Protein AF-0000000078375944 (afdb_homodimer)

Foldseek 3Di:
DVVVVVVLVVQCPDAQWDKKFKDFLQLHTPDMPDDPVVSSVCSNVVSVVLVVVQVVQCVVPVVDGDAKDWDDDPFWIWIWGDDDGMIMIIIGTDVD/DVVVVVVVVVQCPDAQWDKKFKAFLQLHTPDMPDDPVVSSVCSNVVSVVVVVVQVVQCVVPVVDGDAKDWDDDPFWIWIWGDDVGMIMIIIGTDVD

Sequence (192 aa):
MADVEETIKRIQAQKGVVGVVIMDSLGRAIRSTMDEEATAQHCSRLQQLCDKSVNVVRELDPGNDLTFLHLRTKKNEIMIAPDKDYLLAVVRNLSSMADVEETIKRIQAQKGVVGVVIMDSLGRAIRSTMDEEATAQHCSRLQQLCDKSVNVVRELDPGNDLTFLHLRTKKNEIMIAPDKDYLLAVVRNLSS

InterPro domains:
  IPR004942 Roadblock/LAMTOR2 domain [PF03259] (4-91)
  IPR004942 Roadblock/LAMTOR2 domain [SM00960] (4-92)
  IPR016561 Dynein light chain roadblock-type 1/2 [PIRSF009998] (1-95)

Structure (mmCIF, N/CA/C/O backbone):
data_AF-0000000078375944-model_v1
#
loop_
_entity.id
_entity.type
_entity.pdbx_description
1 polymer 'Dynein light chain roadblock'
#
loop_
_atom_site.group_PDB
_atom_site.id
_atom_site.type_symbol
_atom_site.label_atom_id
_atom_site.label_alt_id
_atom_site.label_comp_id
_atom_site.label_asym_id
_atom_site.label_entity_id
_atom_site.label_seq_id
_atom_site.pdbx_PDB_ins_code
_atom_site.Cartn_x
_atom_site.Cartn_y
_atom_site.Cartn_z
_atom_site.occupancy
_atom_site.B_iso_or_equiv
_atom_site.auth_seq_id
_atom_site.auth_comp_id
_atom_site.auth_asym_id
_atom_site.auth_atom_id
_atom_site.pdbx_PDB_model_num
ATOM 1 N N . MET A 1 1 ? -16.969 -21.406 -10.172 1 53.06 1 MET A N 1
ATOM 2 C CA . MET A 1 1 ? -15.555 -21.75 -10.266 1 53.06 1 MET A CA 1
ATOM 3 C C . MET A 1 1 ? -14.992 -21.359 -11.625 1 53.06 1 MET A C 1
ATOM 5 O O . MET A 1 1 ? -13.891 -20.812 -11.711 1 53.06 1 MET A O 1
ATOM 9 N N . ALA A 1 2 ? -15.82 -21.547 -12.781 1 60.28 2 ALA A N 1
ATOM 10 C CA . ALA A 1 2 ? -15.438 -21.266 -14.164 1 60.28 2 ALA A CA 1
ATOM 11 C C . ALA A 1 2 ? -15.164 -19.781 -14.359 1 60.28 2 ALA A C 1
ATOM 13 O O . ALA A 1 2 ? -14.18 -19.391 -14.992 1 60.28 2 ALA A O 1
ATOM 14 N N . ASP A 1 3 ? -15.852 -18.969 -13.617 1 82.56 3 ASP A N 1
ATOM 15 C CA . ASP A 1 3 ? -15.812 -17.531 -13.828 1 82.56 3 ASP A CA 1
ATOM 16 C C . ASP A 1 3 ? -14.562 -16.906 -13.195 1 82.56 3 ASP A C 1
ATOM 18 O O . ASP A 1 3 ? -13.891 -16.078 -13.82 1 82.56 3 ASP A O 1
ATOM 22 N N . VAL A 1 4 ? -14.07 -17.688 -12.18 1 82.31 4 VAL A N 1
ATOM 23 C CA . VAL A 1 4 ? -12.883 -17.172 -11.508 1 82.31 4 VAL A CA 1
ATOM 24 C C . VAL A 1 4 ? -11.641 -17.5 -12.344 1 82.31 4 VAL A C 1
ATOM 26 O O . VAL A 1 4 ? -10.75 -16.656 -12.492 1 82.31 4 VAL A O 1
ATOM 29 N N . GLU A 1 5 ? -11.688 -18.672 -12.938 1 87.56 5 GLU A N 1
ATOM 30 C CA . GLU A 1 5 ? -10.555 -19.109 -13.758 1 87.56 5 GLU A CA 1
ATOM 31 C C . GLU A 1 5 ? -10.375 -18.203 -14.969 1 87.56 5 GLU A C 1
ATOM 33 O O . GLU A 1 5 ? -9.25 -17.844 -15.32 1 87.56 5 GLU A O 1
ATOM 38 N N . GLU A 1 6 ? -11.484 -17.906 -15.539 1 90.19 6 GLU A N 1
ATOM 39 C CA . GLU A 1 6 ? -11.414 -17.031 -16.703 1 90.19 6 GLU A CA 1
ATOM 40 C C . GLU A 1 6 ? -10.883 -15.648 -16.344 1 90.19 6 GLU A C 1
ATOM 42 O O . GLU A 1 6 ? -10.102 -15.062 -17.094 1 90.19 6 GLU A O 1
ATOM 47 N N . THR A 1 7 ? -11.328 -15.203 -15.156 1 89.81 7 THR A N 1
ATOM 48 C CA . THR A 1 7 ? -10.852 -13.906 -14.68 1 89.81 7 THR A CA 1
ATOM 49 C C . THR A 1 7 ? -9.352 -13.945 -14.43 1 89.81 7 THR A C 1
ATOM 51 O O . THR A 1 7 ? -8.633 -13.016 -14.805 1 89.81 7 THR A O 1
ATOM 54 N N . ILE A 1 8 ? -8.891 -14.945 -13.891 1 92.19 8 ILE A N 1
ATOM 55 C CA . ILE A 1 8 ? -7.473 -15.086 -13.578 1 92.19 8 ILE A CA 1
ATOM 56 C C . ILE A 1 8 ? -6.66 -15.133 -14.875 1 92.19 8 ILE A C 1
ATOM 58 O O . ILE A 1 8 ? -5.602 -14.508 -14.969 1 92.19 8 ILE A O 1
ATOM 62 N N . LYS A 1 9 ? -7.238 -15.844 -15.82 1 92.25 9 LYS A N 1
ATOM 63 C CA . LYS A 1 9 ? -6.566 -15.953 -17.109 1 92.25 9 LYS A CA 1
ATOM 64 C C . LYS A 1 9 ? -6.453 -14.586 -17.781 1 92.25 9 LYS A C 1
ATOM 66 O O . LYS A 1 9 ? -5.414 -14.258 -18.359 1 92.25 9 LYS A O 1
ATOM 71 N N . ARG A 1 10 ? -7.527 -13.914 -17.625 1 94.12 10 ARG A N 1
ATOM 72 C CA . ARG A 1 10 ? -7.535 -12.57 -18.219 1 94.12 10 ARG A CA 1
ATOM 73 C C . ARG A 1 10 ? -6.496 -11.68 -17.547 1 94.12 10 ARG A C 1
ATOM 75 O O . ARG A 1 10 ? -5.777 -10.945 -18.219 1 94.12 10 ARG A O 1
ATOM 82 N N . ILE A 1 11 ? -6.41 -11.789 -16.266 1 94.19 11 ILE A N 1
ATOM 83 C CA . ILE A 1 11 ? -5.457 -10.977 -15.516 1 94.19 11 ILE A CA 1
ATOM 84 C C . ILE A 1 11 ? -4.031 -11.398 -15.859 1 94.19 11 ILE A C 1
ATOM 86 O O . ILE A 1 11 ? -3.156 -10.555 -16.047 1 94.19 11 ILE A O 1
ATOM 90 N N . GLN A 1 12 ? -3.812 -12.648 -15.93 1 93.38 12 GLN A N 1
ATOM 91 C CA . GLN A 1 12 ? -2.498 -13.211 -16.219 1 93.38 12 GLN A CA 1
ATOM 92 C C . GLN A 1 12 ? -2.018 -12.797 -17.609 1 93.38 12 GLN A C 1
ATOM 94 O O . GLN A 1 12 ? -0.812 -12.727 -17.859 1 93.38 12 GLN A O 1
ATOM 99 N N . ALA A 1 13 ? -2.998 -12.578 -18.484 1 93.75 13 ALA A N 1
ATOM 100 C CA . ALA A 1 13 ? -2.668 -12.258 -19.875 1 93.75 13 ALA A CA 1
ATOM 101 C C . ALA A 1 13 ? -2.201 -10.805 -20 1 93.75 13 ALA A C 1
ATOM 103 O O . ALA A 1 13 ? -1.62 -10.422 -21.031 1 93.75 13 ALA A O 1
ATOM 104 N N . GLN A 1 14 ? -2.439 -10.109 -18.938 1 93.75 14 GLN A N 1
ATOM 105 C CA . GLN A 1 14 ? -2.035 -8.711 -18.984 1 93.75 14 GLN A CA 1
ATOM 106 C C . GLN A 1 14 ? -0.516 -8.578 -19.016 1 93.75 14 GLN A C 1
ATOM 108 O O . GLN A 1 14 ? 0.195 -9.352 -18.375 1 93.75 14 GLN A O 1
ATOM 113 N N . LYS A 1 15 ? -0.093 -7.602 -19.719 1 92.44 15 LYS A N 1
ATOM 114 C CA . LYS A 1 15 ? 1.339 -7.355 -19.859 1 92.44 15 LYS A CA 1
ATOM 115 C C . LYS A 1 15 ? 1.994 -7.145 -18.5 1 92.44 15 LYS A C 1
ATOM 117 O O . LYS A 1 15 ? 1.489 -6.383 -17.672 1 92.44 15 LYS A O 1
ATOM 122 N N . GLY A 1 16 ? 3.057 -7.918 -18.328 1 95.19 16 GLY A N 1
ATOM 123 C CA . GLY A 1 16 ? 3.898 -7.707 -17.172 1 95.19 16 GLY A CA 1
ATOM 124 C C . GLY A 1 16 ? 3.449 -8.5 -15.953 1 95.19 16 GLY A C 1
ATOM 125 O O . GLY A 1 16 ? 4.168 -8.578 -14.953 1 95.19 16 GLY A O 1
ATOM 126 N N . VAL A 1 17 ? 2.277 -9.109 -16.078 1 96.62 17 VAL A N 1
ATOM 127 C CA . VAL A 1 17 ? 1.806 -9.891 -14.938 1 96.62 17 VAL A CA 1
ATOM 128 C C . VAL A 1 17 ? 2.613 -11.188 -14.836 1 96.62 17 VAL A C 1
ATOM 130 O O . VAL A 1 17 ? 2.674 -11.961 -15.789 1 96.62 17 VAL A O 1
ATOM 133 N N . VAL A 1 18 ? 3.145 -11.406 -13.609 1 94.88 18 VAL A N 1
ATOM 134 C CA . VAL A 1 18 ? 4 -12.578 -13.461 1 94.88 18 VAL A CA 1
ATOM 135 C C . VAL A 1 18 ? 3.357 -13.57 -12.5 1 94.88 18 VAL A C 1
ATOM 137 O O . VAL A 1 18 ? 3.791 -14.727 -12.406 1 94.88 18 VAL A O 1
ATOM 140 N N . GLY A 1 19 ? 2.316 -13.094 -11.789 1 96.5 19 GLY A N 1
ATOM 141 C CA . GLY A 1 19 ? 1.678 -14.016 -10.867 1 96.5 19 GLY A CA 1
ATOM 142 C C . GLY A 1 19 ? 0.371 -13.484 -10.305 1 96.5 19 GLY A C 1
ATOM 143 O O . GLY A 1 19 ? 0.238 -12.289 -10.047 1 96.5 19 GLY A O 1
ATOM 144 N N . VAL A 1 20 ? -0.52 -14.375 -10.141 1 97.44 20 VAL A N 1
ATOM 145 C CA . VAL A 1 20 ? -1.807 -14.117 -9.5 1 97.44 20 VAL A CA 1
ATOM 146 C C . VAL A 1 20 ? -2.045 -15.133 -8.391 1 97.44 20 VAL A C 1
ATOM 148 O O . VAL A 1 20 ? -1.869 -16.344 -8.586 1 97.44 20 VAL A O 1
ATOM 151 N N . VAL A 1 21 ? -2.424 -14.625 -7.246 1 97.19 21 VAL A N 1
ATOM 152 C CA . VAL A 1 21 ? -2.727 -15.516 -6.129 1 97.19 21 VAL A CA 1
ATOM 153 C C . VAL A 1 21 ? -4.051 -15.109 -5.484 1 97.19 21 VAL A C 1
ATOM 155 O O . VAL A 1 21 ? -4.285 -13.922 -5.238 1 97.19 21 VAL A O 1
ATOM 158 N N . ILE A 1 22 ? -4.844 -16.062 -5.301 1 96.94 22 ILE A N 1
ATOM 159 C CA . ILE A 1 22 ? -6.031 -15.914 -4.465 1 96.94 22 ILE A CA 1
ATOM 160 C C . ILE A 1 22 ? -5.852 -16.688 -3.168 1 96.94 22 ILE A C 1
ATOM 162 O O . ILE A 1 22 ? -5.562 -17.891 -3.193 1 96.94 22 ILE A O 1
ATOM 166 N N . MET A 1 23 ? -6 -16.016 -2.068 1 97.31 23 MET A N 1
ATOM 167 C CA . MET A 1 23 ? -5.777 -16.656 -0.78 1 97.31 23 MET A CA 1
ATOM 168 C C . MET A 1 23 ? -6.887 -16.312 0.205 1 97.31 23 MET A C 1
ATOM 170 O O . MET A 1 23 ? -7.594 -15.32 0.025 1 97.31 23 MET A O 1
ATOM 174 N N . ASP A 1 24 ? -7.004 -17.109 1.218 1 96.12 24 ASP A N 1
ATOM 175 C CA . ASP A 1 24 ? -8 -16.812 2.246 1 96.12 24 ASP A CA 1
ATOM 176 C C . ASP A 1 24 ? -7.422 -15.93 3.344 1 96.12 24 ASP A C 1
ATOM 178 O O . ASP A 1 24 ? -6.281 -15.477 3.244 1 96.12 24 ASP A O 1
ATOM 182 N N . SER A 1 25 ? -8.195 -15.672 4.387 1 92.38 25 SER A N 1
ATOM 183 C CA . SER A 1 25 ? -7.84 -14.727 5.434 1 92.38 25 SER A CA 1
ATOM 184 C C . SER A 1 25 ? -6.719 -15.266 6.316 1 92.38 25 SER A C 1
ATOM 186 O O . SER A 1 25 ? -6.121 -14.523 7.094 1 92.38 25 SER A O 1
ATOM 188 N N . LEU A 1 26 ? -6.398 -16.547 6.098 1 92.56 26 LEU A N 1
ATOM 189 C CA . LEU A 1 26 ? -5.332 -17.141 6.891 1 92.56 26 LEU A CA 1
ATOM 190 C C . LEU A 1 26 ? -4.035 -17.219 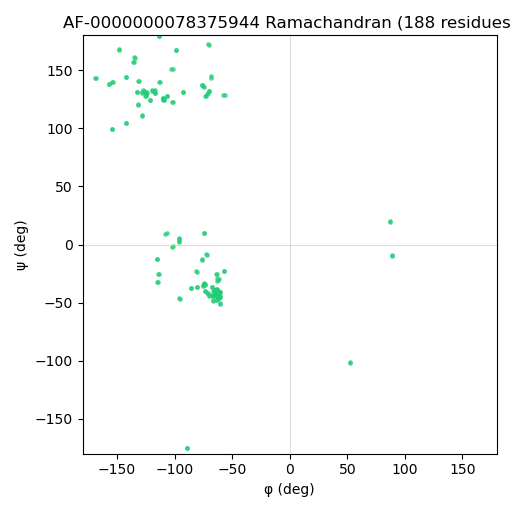6.09 1 92.56 26 LEU A C 1
ATOM 192 O O . LEU A 1 26 ? -3.012 -17.672 6.605 1 92.56 26 LEU A O 1
ATOM 196 N N . GLY A 1 27 ? -4.098 -16.797 4.883 1 94.88 27 GLY A N 1
ATOM 197 C CA . GLY A 1 27 ? -2.906 -16.828 4.047 1 94.88 27 GLY A CA 1
ATOM 198 C C . GLY A 1 27 ? -2.707 -18.141 3.328 1 94.88 27 GLY A C 1
ATOM 199 O O . GLY A 1 27 ? -1.592 -18.469 2.922 1 94.88 27 GLY A O 1
ATOM 200 N N . ARG A 1 28 ? -3.811 -18.938 3.211 1 96.81 28 ARG A N 1
ATOM 201 C CA . ARG A 1 28 ? -3.738 -20.188 2.453 1 96.81 28 ARG A CA 1
ATOM 202 C C . ARG A 1 28 ? -4.148 -19.969 1.001 1 96.81 28 ARG A C 1
ATOM 204 O O . ARG A 1 28 ? -5.219 -19.406 0.729 1 96.81 28 ARG A O 1
ATOM 211 N N . ALA A 1 29 ? -3.338 -20.469 0.157 1 97 29 ALA A N 1
ATOM 212 C CA . ALA A 1 29 ? -3.59 -20.25 -1.266 1 97 29 ALA A CA 1
ATOM 213 C C . ALA A 1 29 ? -4.793 -21.062 -1.736 1 97 29 ALA A C 1
ATOM 215 O O . ALA A 1 29 ? -4.922 -22.25 -1.407 1 97 29 ALA A O 1
ATOM 216 N N . ILE A 1 30 ? -5.633 -20.453 -2.357 1 95.62 30 ILE A N 1
ATOM 217 C CA . ILE A 1 30 ? -6.777 -21.094 -2.996 1 95.62 30 ILE A CA 1
ATOM 218 C C . ILE A 1 30 ? -6.465 -21.359 -4.465 1 95.62 30 ILE A C 1
ATOM 220 O O . ILE A 1 30 ? -6.75 -22.438 -4.98 1 95.62 30 ILE A O 1
ATOM 224 N N . ARG A 1 31 ? -5.91 -20.312 -5.094 1 94.88 31 ARG A N 1
ATOM 225 C CA . ARG A 1 31 ? -5.465 -20.375 -6.48 1 94.88 31 ARG A CA 1
ATOM 226 C C . ARG A 1 31 ? -4.18 -19.594 -6.684 1 94.88 31 ARG A C 1
ATOM 228 O O . ARG A 1 31 ? -3.992 -18.531 -6.074 1 94.88 31 ARG A O 1
ATOM 235 N N . SER A 1 32 ? -3.357 -20.141 -7.559 1 96.12 32 SER A N 1
ATOM 236 C CA . SER A 1 32 ? -2.107 -19.438 -7.844 1 96.12 32 SER A CA 1
ATOM 237 C C . SER A 1 32 ? -1.587 -19.781 -9.234 1 96.12 32 SER A C 1
ATOM 239 O O . SER A 1 32 ? -1.708 -20.922 -9.68 1 96.12 32 SER A O 1
ATOM 241 N N . THR A 1 33 ? -1.106 -18.812 -9.859 1 96.75 33 THR A N 1
ATOM 242 C CA . THR A 1 33 ? -0.456 -19.062 -11.141 1 96.75 33 THR A CA 1
ATOM 243 C C . THR A 1 33 ? 1.055 -19.188 -10.961 1 96.75 33 THR A C 1
ATOM 245 O O . THR A 1 33 ? 1.789 -19.328 -11.945 1 96.75 33 THR A O 1
ATOM 248 N N . MET A 1 34 ? 1.505 -19.125 -9.734 1 95.75 34 MET A N 1
ATOM 249 C CA . MET A 1 34 ? 2.926 -19.234 -9.414 1 95.75 34 MET A CA 1
ATOM 250 C C . MET A 1 34 ? 3.283 -20.641 -8.953 1 95.75 34 MET A C 1
ATOM 252 O O . MET A 1 34 ? 2.396 -21.453 -8.719 1 95.75 34 MET A O 1
ATOM 256 N N . ASP A 1 35 ? 4.555 -20.875 -8.898 1 96.25 35 ASP A N 1
ATOM 257 C CA . ASP A 1 35 ? 4.953 -22.172 -8.375 1 96.25 35 ASP A CA 1
ATOM 258 C C . ASP A 1 35 ? 4.703 -22.25 -6.867 1 96.25 35 ASP A C 1
ATOM 260 O O . ASP A 1 35 ? 4.371 -21.25 -6.234 1 96.25 35 ASP A O 1
ATOM 264 N N . GLU A 1 36 ? 4.879 -23.438 -6.32 1 96.06 36 GLU A N 1
ATOM 265 C CA . GLU A 1 36 ? 4.5 -23.703 -4.934 1 96.06 36 GLU A CA 1
ATOM 266 C C . GLU A 1 36 ? 5.328 -22.859 -3.965 1 96.06 36 GLU A C 1
ATOM 268 O O . GLU A 1 36 ? 4.797 -22.312 -3 1 96.06 36 GLU A O 1
ATOM 273 N N . GLU A 1 37 ? 6.605 -22.766 -4.23 1 95.44 37 GLU A N 1
ATOM 274 C CA . GLU A 1 37 ? 7.488 -22.031 -3.33 1 95.44 37 GLU A CA 1
ATOM 275 C C . GLU A 1 37 ? 7.16 -20.531 -3.324 1 95.44 37 GLU A C 1
ATOM 277 O O . GLU A 1 37 ? 7.012 -19.938 -2.26 1 95.44 37 GLU A O 1
ATOM 282 N N . ALA A 1 38 ? 7.016 -19.938 -4.469 1 95.12 38 ALA A N 1
ATOM 283 C CA . ALA A 1 38 ? 6.668 -18.516 -4.594 1 95.12 38 ALA A CA 1
ATOM 284 C C . ALA A 1 38 ? 5.289 -18.234 -4.004 1 95.12 38 ALA A C 1
ATOM 286 O O . ALA A 1 38 ? 5.09 -17.219 -3.336 1 95.12 38 ALA A O 1
ATOM 287 N N . THR A 1 39 ? 4.363 -19.156 -4.203 1 97.38 39 THR A N 1
ATOM 288 C CA . THR A 1 39 ? 3.012 -19.016 -3.674 1 97.38 39 THR A CA 1
ATOM 289 C C . THR A 1 39 ? 3.035 -18.953 -2.148 1 97.38 39 THR A C 1
ATOM 291 O O . THR A 1 39 ? 2.428 -18.062 -1.549 1 97.38 39 THR A O 1
ATOM 294 N N . ALA A 1 40 ? 3.797 -19.859 -1.565 1 96.38 40 ALA A N 1
ATOM 295 C CA . ALA A 1 40 ? 3.867 -19.922 -0.108 1 96.38 40 ALA A CA 1
ATOM 296 C C . ALA A 1 40 ? 4.5 -18.672 0.467 1 96.38 40 ALA A C 1
ATOM 298 O O . ALA A 1 40 ? 4.027 -18.125 1.469 1 96.38 40 ALA A O 1
ATOM 299 N N . GLN A 1 41 ? 5.484 -18.188 -0.189 1 94.5 41 GLN A N 1
ATOM 300 C CA . GLN A 1 41 ? 6.191 -17 0.277 1 94.5 41 GLN A CA 1
ATOM 301 C C . GLN A 1 41 ? 5.324 -15.758 0.147 1 94.5 41 GLN A C 1
ATOM 303 O O . GLN A 1 41 ? 5.234 -14.961 1.079 1 94.5 41 GLN A O 1
ATOM 308 N N . HIS A 1 42 ? 4.664 -15.648 -0.94 1 96.25 42 HIS A N 1
ATOM 309 C CA . HIS A 1 42 ? 3.844 -14.461 -1.167 1 96.25 42 HIS A CA 1
ATOM 310 C C . HIS A 1 42 ? 2.602 -14.477 -0.284 1 96.25 42 HIS A C 1
ATOM 312 O O . HIS A 1 42 ? 2.264 -13.469 0.337 1 96.25 42 HIS A O 1
ATOM 318 N N . CYS A 1 43 ? 2.008 -15.586 -0.167 1 97.38 43 CYS A N 1
ATOM 319 C CA . CYS A 1 43 ? 0.734 -15.641 0.542 1 97.38 43 CYS A CA 1
ATOM 320 C C . CYS A 1 43 ? 0.896 -15.188 1.988 1 97.38 43 CYS A C 1
ATOM 322 O O . CYS A 1 43 ? 0.151 -14.328 2.461 1 97.38 43 CYS A O 1
ATOM 324 N N . SER A 1 44 ? 1.842 -15.773 2.623 1 95.69 44 SER A N 1
ATOM 325 C CA . SER A 1 44 ? 2.027 -15.469 4.039 1 95.69 44 SER A CA 1
ATOM 326 C C . SER A 1 44 ? 2.361 -14 4.25 1 95.69 44 SER A C 1
ATOM 328 O O . SER A 1 44 ? 1.748 -13.328 5.09 1 95.69 44 SER A O 1
ATOM 330 N N . ARG A 1 45 ? 3.236 -13.5 3.473 1 96.62 45 ARG A N 1
ATOM 331 C CA . ARG A 1 45 ? 3.732 -12.141 3.66 1 96.62 45 ARG A CA 1
ATOM 332 C C . ARG A 1 45 ? 2.688 -11.117 3.236 1 96.62 45 ARG A C 1
ATOM 334 O O . ARG A 1 45 ? 2.469 -10.125 3.934 1 96.62 45 ARG A O 1
ATOM 341 N N . LEU A 1 46 ? 1.989 -11.367 2.15 1 97.69 46 LEU A N 1
ATOM 342 C CA . LEU A 1 46 ? 1.018 -10.414 1.621 1 97.69 46 LEU A CA 1
ATOM 343 C C . LEU A 1 46 ? -0.246 -10.398 2.475 1 97.69 46 LEU A C 1
ATOM 345 O O . LEU A 1 46 ? -0.881 -9.352 2.629 1 97.69 46 LEU A O 1
ATOM 349 N N . GLN A 1 47 ? -0.524 -11.57 2.98 1 97.44 47 GLN A N 1
ATOM 350 C CA . GLN A 1 47 ? -1.65 -11.625 3.906 1 97.44 47 GLN A CA 1
ATOM 351 C C . GLN A 1 47 ? -1.379 -10.797 5.156 1 97.44 47 GLN A C 1
ATOM 353 O O . GLN A 1 47 ? -2.244 -10.047 5.609 1 97.44 47 GLN A O 1
ATOM 358 N N . GLN A 1 48 ? -0.244 -10.984 5.695 1 96.75 48 GLN A N 1
ATOM 359 C CA . GLN A 1 48 ? 0.117 -10.219 6.887 1 96.75 48 GLN A CA 1
ATOM 360 C C . GLN A 1 48 ? 0.115 -8.719 6.602 1 96.75 48 GLN A C 1
ATOM 362 O O . GLN A 1 48 ? -0.362 -7.93 7.418 1 96.75 48 GLN A O 1
ATOM 367 N N . LEU A 1 49 ? 0.593 -8.352 5.496 1 97.94 49 LEU A N 1
ATOM 368 C CA . LEU A 1 49 ? 0.646 -6.945 5.121 1 97.94 49 LEU A CA 1
ATOM 369 C C . LEU A 1 49 ? -0.758 -6.375 4.953 1 97.94 49 LEU A C 1
ATOM 371 O O . LEU A 1 49 ? -1.04 -5.262 5.406 1 97.94 49 LEU A O 1
ATOM 375 N N . CYS A 1 50 ? -1.572 -7.125 4.309 1 97.88 50 CYS A N 1
ATOM 376 C CA . CYS A 1 50 ? -2.947 -6.676 4.125 1 97.88 50 CYS A CA 1
ATOM 377 C C . CYS A 1 50 ? -3.656 -6.527 5.465 1 97.88 50 CYS A C 1
ATOM 379 O O . CYS A 1 50 ? -4.379 -5.555 5.688 1 97.88 50 CYS A O 1
ATOM 381 N N . ASP A 1 51 ? -3.369 -7.496 6.312 1 96.69 51 ASP A N 1
ATOM 382 C CA . ASP A 1 51 ? -3.957 -7.441 7.648 1 96.69 51 ASP A CA 1
ATOM 383 C C . ASP A 1 51 ? -3.516 -6.18 8.391 1 96.69 51 ASP A C 1
ATOM 385 O O . ASP A 1 51 ? -4.336 -5.5 9.016 1 96.69 51 ASP A O 1
ATOM 389 N N . LYS A 1 52 ? -2.314 -5.879 8.328 1 97.5 52 LYS A N 1
ATOM 390 C CA . LYS A 1 52 ? -1.803 -4.668 8.953 1 97.5 52 LYS A CA 1
ATOM 391 C C . LYS A 1 52 ? -2.428 -3.42 8.344 1 97.5 52 LYS A C 1
ATOM 393 O O . LYS A 1 52 ? -2.771 -2.475 9.055 1 97.5 52 LYS A O 1
ATOM 398 N N . SER A 1 53 ? -2.545 -3.389 7.027 1 98.31 53 SER A N 1
ATOM 399 C CA . SER A 1 53 ? -3.135 -2.252 6.324 1 98.31 53 SER A CA 1
ATOM 400 C C . SER A 1 53 ? -4.586 -2.039 6.738 1 98.31 53 SER A C 1
ATOM 402 O O . SER A 1 53 ? -5.012 -0.905 6.965 1 98.31 53 SER A O 1
ATOM 404 N N . VAL A 1 54 ? -5.266 -3.125 6.863 1 96.5 54 VAL A N 1
ATOM 405 C CA . VAL A 1 54 ? -6.656 -3.07 7.305 1 96.5 54 VAL A CA 1
ATOM 406 C C . VAL A 1 54 ? -6.73 -2.475 8.711 1 96.5 54 VAL A C 1
ATOM 408 O O . VAL A 1 54 ? -7.547 -1.587 8.969 1 96.5 54 VAL A O 1
ATOM 411 N N . ASN A 1 55 ? -5.863 -2.934 9.57 1 97.06 55 ASN A N 1
ATOM 412 C CA . ASN A 1 55 ? -5.844 -2.447 10.945 1 97.06 55 ASN A CA 1
ATOM 413 C C . ASN A 1 55 ? -5.512 -0.959 11.008 1 97.06 55 ASN A C 1
ATOM 415 O O . ASN A 1 55 ? -6.152 -0.206 11.742 1 97.06 55 ASN A O 1
ATOM 419 N N . VAL A 1 56 ? -4.582 -0.554 10.219 1 97.56 56 VAL A N 1
ATOM 420 C CA . VAL A 1 56 ? -4.168 0.846 10.203 1 97.56 56 VAL A CA 1
ATOM 421 C C . VAL A 1 56 ? -5.332 1.723 9.742 1 97.56 56 VAL A C 1
ATOM 423 O O . VAL A 1 56 ? -5.621 2.754 10.359 1 97.56 56 VAL A O 1
ATOM 426 N N . VAL A 1 57 ? -6.051 1.324 8.742 1 97.31 57 VAL A N 1
ATOM 427 C CA . VAL A 1 57 ? -7.18 2.074 8.203 1 97.31 57 VAL A CA 1
ATOM 428 C C . VAL A 1 57 ? -8.273 2.195 9.258 1 97.31 57 VAL A C 1
ATOM 430 O O . VAL A 1 57 ? -8.844 3.273 9.453 1 97.31 57 VAL A O 1
ATOM 433 N N . ARG A 1 58 ? -8.461 1.118 9.992 1 96.75 58 ARG A N 1
ATOM 434 C CA . ARG A 1 58 ? -9.516 1.104 11.008 1 96.75 58 ARG A CA 1
ATOM 435 C C . ARG A 1 58 ? -9.125 1.946 12.211 1 96.75 58 ARG A C 1
ATOM 437 O O . ARG A 1 58 ? -9.984 2.562 12.852 1 96.75 58 ARG A O 1
ATOM 444 N N . GLU A 1 59 ? -7.852 1.913 12.484 1 96.06 59 GLU A N 1
ATOM 445 C CA . GLU A 1 59 ? -7.367 2.729 13.594 1 96.06 59 GLU A CA 1
ATOM 446 C C . GLU A 1 59 ? -7.492 4.219 13.281 1 96.06 59 GLU A C 1
ATOM 448 O O . GLU A 1 59 ? -7.801 5.02 14.164 1 96.06 59 GLU A O 1
ATOM 453 N N . LEU A 1 60 ? -7.266 4.551 12.047 1 95.62 60 LEU A N 1
ATOM 454 C CA . LEU A 1 60 ? -7.363 5.945 11.633 1 95.62 60 LEU A CA 1
ATOM 455 C C . LEU A 1 60 ? -8.82 6.371 11.516 1 95.62 60 LEU A C 1
ATOM 457 O O . LEU A 1 60 ? -9.164 7.52 11.812 1 95.62 60 LEU A O 1
ATOM 461 N N . ASP A 1 61 ? -9.656 5.426 11.07 1 96 61 ASP A N 1
ATOM 462 C CA . ASP A 1 61 ? -11.086 5.656 10.898 1 96 61 ASP A CA 1
ATOM 463 C C . ASP A 1 61 ? -11.867 4.352 11.008 1 96 61 ASP A C 1
ATOM 465 O O . ASP A 1 61 ? -11.992 3.607 10.031 1 96 61 ASP A O 1
ATOM 469 N N . PRO A 1 62 ? -12.469 4.105 12.211 1 96.12 62 PRO A N 1
ATOM 470 C CA . PRO A 1 62 ? -13.133 2.828 12.477 1 96.12 62 PRO A CA 1
ATOM 471 C C . PRO A 1 62 ? -14.242 2.514 11.469 1 96.12 62 PRO A C 1
ATOM 473 O O . PRO A 1 62 ? -14.602 1.348 11.289 1 96.12 62 PRO A O 1
ATOM 476 N N . GLY A 1 63 ? -14.797 3.484 10.805 1 96.31 63 GLY A N 1
ATOM 477 C CA . GLY A 1 63 ? -15.859 3.25 9.852 1 96.31 63 GLY A CA 1
ATOM 478 C C . GLY A 1 63 ? -15.367 3.143 8.422 1 96.31 63 GLY A C 1
ATOM 479 O O . GLY A 1 63 ? -16.156 3.199 7.477 1 96.31 63 GLY A O 1
ATOM 480 N N . ASN A 1 64 ? -14.156 3.166 8.203 1 96.56 64 ASN A N 1
ATOM 481 C CA . ASN A 1 64 ? -13.516 3.113 6.891 1 96.56 64 ASN A CA 1
ATOM 482 C C . ASN A 1 64 ? -12.977 1.72 6.59 1 96.56 64 ASN A C 1
ATOM 484 O O . ASN A 1 64 ? -12.688 0.946 7.508 1 96.56 64 ASN A O 1
ATOM 488 N N . ASP A 1 65 ? -12.891 1.289 5.324 1 96.81 65 ASP A N 1
ATOM 489 C CA . ASP A 1 65 ? -12.422 -0.035 4.918 1 96.81 65 ASP A CA 1
ATOM 490 C C . ASP A 1 65 ? -11.383 0.064 3.805 1 96.81 65 ASP A C 1
ATOM 492 O O . ASP A 1 65 ? -11.523 0.876 2.889 1 96.81 65 ASP A O 1
ATOM 496 N N . LEU A 1 66 ? -10.422 -0.766 3.934 1 97.81 66 LEU A N 1
ATOM 497 C CA . LEU A 1 66 ? -9.445 -0.882 2.855 1 97.81 66 LEU A CA 1
ATOM 498 C C . LEU A 1 66 ? -10.062 -1.546 1.63 1 97.81 66 LEU A C 1
ATOM 500 O O . LEU A 1 66 ? -10.727 -2.578 1.747 1 97.81 66 LEU A O 1
ATOM 504 N N . THR A 1 67 ? -9.867 -0.954 0.437 1 97.5 67 THR A N 1
ATOM 505 C CA . THR A 1 67 ? -10.406 -1.565 -0.774 1 97.5 67 THR A CA 1
ATOM 506 C C . THR A 1 67 ? -9.281 -2.031 -1.69 1 97.5 67 THR A C 1
ATOM 508 O O . THR A 1 67 ? -9.461 -2.949 -2.494 1 97.5 67 THR A O 1
ATOM 511 N N . PHE A 1 68 ? -8.141 -1.379 -1.544 1 98.12 68 PHE A N 1
ATOM 512 C CA . PHE A 1 68 ? -7.027 -1.695 -2.43 1 98.12 68 PHE A CA 1
ATOM 513 C C . PHE A 1 68 ? -5.699 -1.297 -1.795 1 98.12 68 PHE A C 1
ATOM 515 O O . PHE A 1 68 ? -5.609 -0.263 -1.13 1 98.12 68 PHE A O 1
ATOM 522 N N . LEU A 1 69 ? -4.707 -2.172 -1.946 1 98.62 69 LEU A N 1
ATOM 523 C CA . LEU A 1 69 ? -3.336 -1.932 -1.517 1 98.62 69 LEU A CA 1
ATOM 524 C C . LEU A 1 69 ? -2.361 -2.131 -2.672 1 98.62 69 LEU A C 1
ATOM 526 O O . LEU A 1 69 ? -2.404 -3.156 -3.357 1 98.62 69 LEU A O 1
ATOM 530 N N . HIS A 1 70 ? -1.537 -1.1 -2.865 1 98.56 70 HIS A N 1
ATOM 531 C CA . HIS A 1 70 ? -0.623 -1.144 -4 1 98.56 70 HIS A CA 1
ATOM 532 C C . HIS A 1 70 ? 0.798 -0.789 -3.578 1 98.56 70 HIS A C 1
ATOM 534 O O . HIS A 1 70 ? 1.035 0.284 -3.018 1 98.56 70 HIS A O 1
ATOM 540 N N . LEU A 1 71 ? 1.72 -1.762 -3.816 1 98.69 71 LEU A N 1
ATOM 541 C CA . LEU A 1 71 ? 3.145 -1.529 -3.602 1 98.69 71 LEU A CA 1
ATOM 542 C C . LEU A 1 71 ? 3.877 -1.391 -4.93 1 98.69 71 LEU A C 1
ATOM 544 O O . LEU A 1 71 ? 3.715 -2.223 -5.824 1 98.69 71 LEU A O 1
ATOM 548 N N . ARG A 1 72 ? 4.574 -0.372 -5.012 1 98.44 72 ARG A N 1
ATOM 549 C CA . ARG A 1 72 ? 5.52 -0.248 -6.117 1 98.44 72 ARG A CA 1
ATOM 550 C C . ARG A 1 72 ? 6.961 -0.35 -5.621 1 98.44 72 ARG A C 1
ATOM 552 O O . ARG A 1 72 ? 7.336 0.309 -4.652 1 98.44 72 ARG A O 1
ATOM 559 N N . THR A 1 73 ? 7.656 -1.243 -6.191 1 97.94 73 THR A N 1
ATOM 560 C CA . THR A 1 73 ? 9.07 -1.417 -5.887 1 97.94 73 THR A CA 1
ATOM 561 C C . THR A 1 73 ? 9.93 -1.063 -7.094 1 97.94 73 THR A C 1
ATOM 563 O O . THR A 1 73 ? 9.414 -0.697 -8.148 1 97.94 73 THR A O 1
ATOM 566 N N . LYS A 1 74 ? 11.219 -1.152 -7.004 1 96.69 74 LYS A N 1
ATOM 567 C CA . LYS A 1 74 ? 12.125 -0.885 -8.117 1 96.69 74 LYS A CA 1
ATOM 568 C C . LYS A 1 74 ? 11.906 -1.878 -9.258 1 96.69 74 LYS A C 1
ATOM 570 O O . LYS A 1 74 ? 12.094 -1.538 -10.422 1 96.69 74 LYS A O 1
ATOM 575 N N . LYS A 1 75 ? 11.406 -3.043 -8.961 1 96.94 75 LYS A N 1
ATOM 576 C CA . LYS A 1 75 ? 11.375 -4.117 -9.953 1 96.94 75 LYS A CA 1
ATOM 577 C C . LYS A 1 75 ? 9.938 -4.48 -10.32 1 96.94 75 LYS A C 1
ATOM 579 O O . LYS A 1 75 ? 9.664 -4.855 -11.461 1 96.94 75 LYS A O 1
ATOM 584 N N . ASN A 1 76 ? 9.023 -4.371 -9.391 1 97.38 76 ASN A N 1
ATOM 585 C CA . ASN A 1 76 ? 7.672 -4.867 -9.633 1 97.38 76 ASN A CA 1
ATOM 586 C C . ASN A 1 76 ? 6.629 -4.035 -8.898 1 97.38 76 ASN A C 1
ATOM 588 O O . ASN A 1 76 ? 6.977 -3.133 -8.133 1 97.38 76 ASN A O 1
ATOM 592 N N . GLU A 1 77 ? 5.438 -4.281 -9.281 1 98.06 77 GLU A N 1
ATOM 593 C CA . GLU A 1 77 ? 4.262 -3.822 -8.555 1 98.06 77 GLU A CA 1
ATOM 594 C C . GLU A 1 77 ? 3.498 -4.992 -7.941 1 98.06 77 GLU A C 1
ATOM 596 O O . GLU A 1 77 ? 3.357 -6.043 -8.57 1 98.06 77 GLU A O 1
ATOM 601 N N . ILE A 1 78 ? 3.041 -4.824 -6.801 1 98.44 78 ILE A N 1
ATOM 602 C CA . ILE A 1 78 ? 2.178 -5.797 -6.141 1 98.44 78 ILE A CA 1
ATOM 603 C C . ILE A 1 78 ? 0.843 -5.148 -5.781 1 98.44 78 ILE A C 1
ATOM 605 O O . ILE A 1 78 ? 0.809 -4.109 -5.121 1 98.44 78 ILE A O 1
ATOM 609 N N . MET A 1 79 ? -0.192 -5.727 -6.234 1 98.25 79 MET A N 1
ATOM 610 C CA . MET A 1 79 ? -1.541 -5.227 -5.977 1 98.25 79 MET A CA 1
ATOM 611 C C . MET A 1 79 ? -2.346 -6.238 -5.168 1 98.25 79 MET A C 1
ATOM 613 O O . MET A 1 79 ? -2.342 -7.43 -5.473 1 98.25 79 MET A O 1
ATOM 617 N N . ILE A 1 80 ? -2.951 -5.738 -4.121 1 98.44 80 ILE A N 1
ATOM 618 C CA . ILE A 1 80 ? -3.746 -6.609 -3.264 1 98.44 80 ILE A CA 1
ATOM 619 C C . ILE A 1 80 ? -5.148 -6.027 -3.092 1 98.44 80 ILE A C 1
ATOM 621 O O . ILE A 1 80 ? -5.301 -4.836 -2.805 1 98.44 80 ILE A O 1
ATOM 625 N N . ALA A 1 81 ? -6.109 -6.832 -3.256 1 96.94 81 ALA A N 1
ATOM 626 C CA . ALA A 1 81 ? -7.5 -6.441 -3.045 1 96.94 81 ALA A CA 1
ATOM 627 C C . ALA A 1 81 ? -8.211 -7.414 -2.107 1 96.94 81 ALA A C 1
ATOM 629 O O . ALA A 1 81 ? -8.445 -8.57 -2.467 1 96.94 81 ALA A O 1
ATOM 630 N N . PRO A 1 82 ? -8.516 -6.887 -0.916 1 95.5 82 PRO A N 1
ATOM 631 C CA . PRO A 1 82 ? -9.344 -7.727 -0.051 1 95.5 82 PRO A CA 1
ATOM 632 C C . PRO A 1 82 ? -10.805 -7.781 -0.502 1 95.5 82 PRO A C 1
ATOM 634 O O . PRO A 1 82 ? -11.344 -6.777 -0.982 1 95.5 82 PRO A O 1
ATOM 637 N N . ASP A 1 83 ? -11.328 -8.984 -0.479 1 89.12 83 ASP A N 1
ATOM 638 C CA . ASP A 1 83 ? -12.742 -9.172 -0.791 1 89.12 83 ASP A CA 1
ATOM 639 C C . ASP A 1 83 ? -13.367 -10.25 0.097 1 89.12 83 ASP A C 1
ATOM 641 O O . ASP A 1 83 ? -13.195 -11.445 -0.158 1 89.12 83 ASP A O 1
ATOM 645 N N . LYS A 1 84 ? -14.156 -9.766 1.078 1 87.94 84 LYS A N 1
ATOM 646 C CA . LYS A 1 84 ? -14.812 -10.664 2.02 1 87.94 84 LYS A CA 1
ATOM 647 C C . LYS A 1 84 ? -13.82 -11.625 2.652 1 87.94 84 LYS A C 1
ATOM 649 O O . LYS A 1 84 ? -12.945 -11.211 3.414 1 87.94 84 LYS A O 1
ATOM 654 N N . ASP A 1 85 ? -13.758 -12.82 2.207 1 90.81 85 ASP A N 1
ATOM 655 C CA . ASP A 1 85 ? -12.961 -13.836 2.896 1 90.81 85 ASP A CA 1
ATOM 656 C C . ASP A 1 85 ? -11.703 -14.18 2.104 1 90.81 85 ASP A C 1
ATOM 658 O O . ASP A 1 85 ? -11.008 -15.141 2.428 1 90.81 85 ASP A O 1
ATOM 662 N N . TYR A 1 86 ? -11.539 -13.328 1.075 1 95.31 86 TYR A N 1
ATOM 663 C CA . TYR A 1 86 ? -10.375 -13.648 0.25 1 95.31 86 TYR A CA 1
ATOM 664 C C . TYR A 1 86 ? -9.586 -12.398 -0.09 1 95.31 86 TYR A C 1
ATOM 666 O O . TYR A 1 86 ? -10.078 -11.273 0.065 1 95.31 86 TY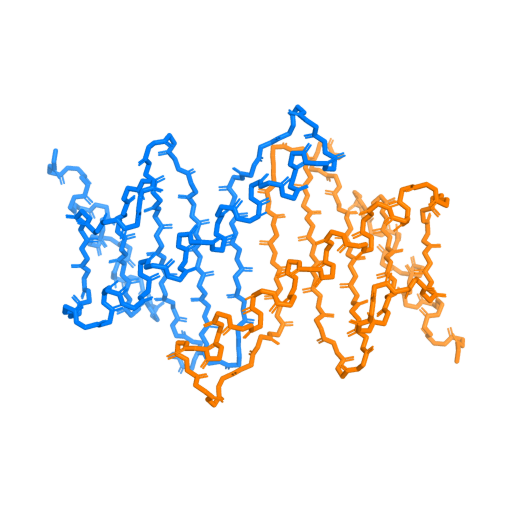R A O 1
ATOM 674 N N . LEU A 1 87 ? -8.312 -12.703 -0.398 1 97.06 87 LEU A N 1
ATOM 675 C CA . LEU A 1 87 ? -7.445 -11.672 -0.947 1 97.06 87 LEU A CA 1
ATOM 676 C C . LEU A 1 87 ? -6.988 -12.039 -2.355 1 97.06 87 LEU A C 1
ATOM 678 O O . LEU A 1 87 ? -6.652 -13.195 -2.623 1 97.06 87 LEU A O 1
ATOM 682 N N . LEU A 1 88 ? -7.086 -11.094 -3.223 1 96.44 88 LEU A N 1
ATOM 683 C CA . LEU A 1 88 ? -6.5 -11.227 -4.555 1 96.44 88 LEU A CA 1
ATOM 684 C C . LEU A 1 88 ? -5.191 -10.445 -4.652 1 96.44 88 LEU A C 1
ATOM 686 O O . LEU A 1 88 ? -5.148 -9.25 -4.348 1 96.44 88 LEU A O 1
ATOM 690 N N . ALA A 1 89 ? -4.133 -11.164 -5.004 1 98.12 89 ALA A N 1
ATOM 691 C CA . ALA A 1 89 ? -2.832 -10.523 -5.172 1 98.12 89 ALA A CA 1
ATOM 692 C C . ALA A 1 89 ? -2.311 -10.703 -6.594 1 98.12 89 ALA A C 1
ATOM 694 O O . ALA A 1 89 ? -2.348 -11.812 -7.141 1 98.12 89 ALA A O 1
ATOM 695 N N . VAL A 1 90 ? -1.868 -9.633 -7.141 1 97.88 90 VAL A N 1
ATOM 696 C CA . VAL A 1 90 ? -1.293 -9.648 -8.484 1 97.88 90 VAL A CA 1
ATOM 697 C C . VAL A 1 90 ? 0.116 -9.055 -8.445 1 97.88 90 VAL A C 1
ATOM 699 O O . VAL A 1 90 ? 0.333 -7.988 -7.875 1 97.88 90 VAL A O 1
ATOM 702 N N . VAL A 1 91 ? 1.007 -9.734 -8.992 1 97.81 91 VAL A N 1
ATOM 703 C CA . VAL A 1 91 ? 2.381 -9.258 -9.117 1 97.81 91 VAL A CA 1
ATOM 704 C C . VAL A 1 91 ? 2.688 -8.953 -10.586 1 97.81 91 VAL A C 1
ATOM 706 O O . VAL A 1 91 ? 2.496 -9.805 -11.461 1 97.81 91 VAL A O 1
ATOM 709 N N . ARG A 1 92 ? 3.152 -7.727 -10.797 1 97.5 92 ARG A N 1
ATOM 710 C CA . ARG A 1 92 ? 3.482 -7.285 -12.148 1 97.5 92 ARG A CA 1
ATOM 711 C C . ARG A 1 92 ? 4.922 -6.781 -12.227 1 97.5 92 ARG A C 1
ATOM 713 O O . ARG A 1 92 ? 5.344 -5.969 -11.398 1 97.5 92 ARG A O 1
ATOM 720 N N . ASN A 1 93 ? 5.586 -7.246 -13.18 1 96.69 93 ASN A N 1
ATOM 721 C CA . ASN A 1 93 ? 6.934 -6.75 -13.438 1 96.69 93 ASN A CA 1
ATOM 722 C C . ASN A 1 93 ? 6.91 -5.383 -14.109 1 96.69 93 ASN A C 1
ATOM 724 O O . ASN A 1 93 ? 6.078 -5.133 -14.992 1 96.69 93 ASN A O 1
ATOM 728 N N . LEU A 1 94 ? 7.773 -4.488 -13.68 1 93.75 94 LEU A N 1
ATOM 729 C CA . LEU A 1 94 ? 7.82 -3.16 -14.273 1 93.75 94 LEU A CA 1
ATOM 730 C C . LEU A 1 94 ? 8.711 -3.15 -15.516 1 93.75 94 LEU A C 1
ATOM 732 O O . LEU A 1 94 ? 8.562 -2.283 -16.375 1 93.75 94 LEU A O 1
ATOM 736 N N . SER A 1 95 ? 9.789 -3.803 -15.648 1 80.75 95 SER A N 1
ATOM 737 C CA . SER A 1 95 ? 10.695 -3.814 -16.797 1 80.75 95 SER A CA 1
ATOM 738 C C . SER A 1 95 ? 10.117 -4.617 -17.953 1 80.75 95 SER A C 1
ATOM 740 O O . SER A 1 95 ? 10.711 -4.688 -19.031 1 80.75 95 SER A O 1
ATOM 742 N N . SER A 1 96 ? 8.891 -5.016 -17.922 1 59.22 96 SER A N 1
ATOM 743 C CA . SER A 1 96 ? 8.492 -5.781 -19.094 1 59.22 96 SER A CA 1
ATOM 744 C C . SER A 1 96 ? 7.992 -4.867 -20.203 1 59.22 96 SER A C 1
ATOM 746 O O . SER A 1 96 ? 7.477 -3.777 -19.938 1 59.22 96 SER A O 1
ATOM 748 N N . MET B 1 1 ? 15.117 24.406 2.521 1 52.5 1 MET B N 1
ATOM 749 C CA . MET B 1 1 ? 13.875 24.406 3.289 1 52.5 1 M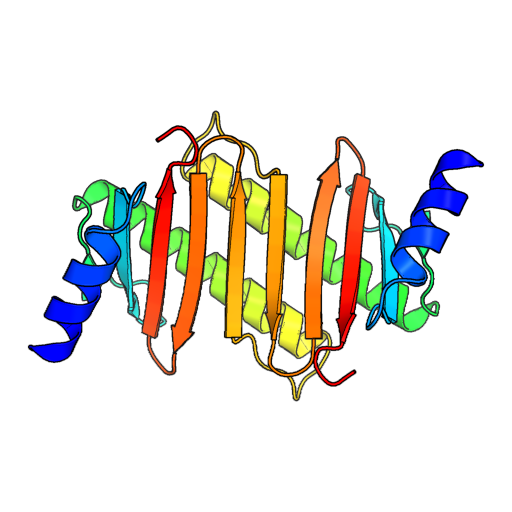ET B CA 1
ATOM 750 C C . MET B 1 1 ? 12.727 25 2.48 1 52.5 1 MET B C 1
ATOM 752 O O . MET B 1 1 ? 11.617 24.484 2.49 1 52.5 1 MET B O 1
ATOM 756 N N . ALA B 1 2 ? 13.016 26.141 1.654 1 60.19 2 ALA B N 1
ATOM 757 C CA . ALA B 1 2 ? 12.047 26.859 0.837 1 60.19 2 ALA B CA 1
ATOM 758 C C . ALA B 1 2 ? 11.453 25.969 -0.244 1 60.19 2 ALA B C 1
ATOM 760 O O . ALA B 1 2 ? 10.242 25.969 -0.463 1 60.19 2 ALA B O 1
ATOM 761 N N . ASP B 1 3 ? 12.234 25.016 -0.694 1 82.25 3 ASP B N 1
ATOM 762 C CA . ASP B 1 3 ? 11.836 24.219 -1.841 1 82.25 3 ASP B CA 1
ATOM 763 C C . ASP B 1 3 ? 10.867 23.109 -1.422 1 82.25 3 ASP B C 1
ATOM 765 O O . ASP B 1 3 ? 9.859 22.875 -2.09 1 82.25 3 ASP B O 1
ATOM 769 N N . VAL B 1 4 ? 10.992 22.797 -0.092 1 81.94 4 VAL B N 1
ATOM 770 C CA . VAL B 1 4 ? 10.109 21.734 0.4 1 81.94 4 VAL B CA 1
ATOM 771 C C . VAL B 1 4 ? 8.727 22.312 0.685 1 81.94 4 VAL B C 1
ATOM 773 O O . VAL B 1 4 ? 7.711 21.703 0.364 1 81.94 4 VAL B O 1
ATOM 776 N N . GLU B 1 5 ? 8.734 23.547 1.186 1 87.38 5 GLU B N 1
ATOM 777 C CA . GLU B 1 5 ? 7.473 24.203 1.508 1 87.38 5 GLU B CA 1
ATOM 778 C C . GLU B 1 5 ? 6.637 24.438 0.253 1 87.38 5 GLU B C 1
ATOM 780 O O . GLU B 1 5 ? 5.422 24.234 0.264 1 87.38 5 GLU B O 1
ATOM 785 N N . GLU B 1 6 ? 7.34 24.859 -0.743 1 90.25 6 GLU B N 1
ATOM 786 C CA . GLU B 1 6 ? 6.637 25.109 -1.995 1 90.25 6 GLU B CA 1
ATOM 787 C C . GLU B 1 6 ? 6.051 23.812 -2.566 1 90.25 6 GLU B C 1
ATOM 789 O O . GLU B 1 6 ? 4.934 23.812 -3.086 1 90.25 6 GLU B O 1
ATOM 794 N N . THR B 1 7 ? 6.852 22.766 -2.408 1 89.69 7 THR B N 1
ATOM 795 C CA . THR B 1 7 ? 6.379 21.469 -2.881 1 89.69 7 THR B CA 1
ATOM 796 C C . THR B 1 7 ? 5.148 21.016 -2.092 1 89.69 7 THR B C 1
ATOM 798 O O . THR B 1 7 ? 4.172 20.547 -2.674 1 89.69 7 THR B O 1
ATOM 801 N N . ILE B 1 8 ? 5.145 21.219 -0.887 1 92.12 8 ILE B N 1
ATOM 802 C CA . ILE B 1 8 ? 4.035 20.812 -0.025 1 92.12 8 ILE B CA 1
ATOM 803 C C . ILE B 1 8 ? 2.787 21.625 -0.384 1 92.12 8 ILE B C 1
ATOM 805 O O . ILE B 1 8 ? 1.687 21.062 -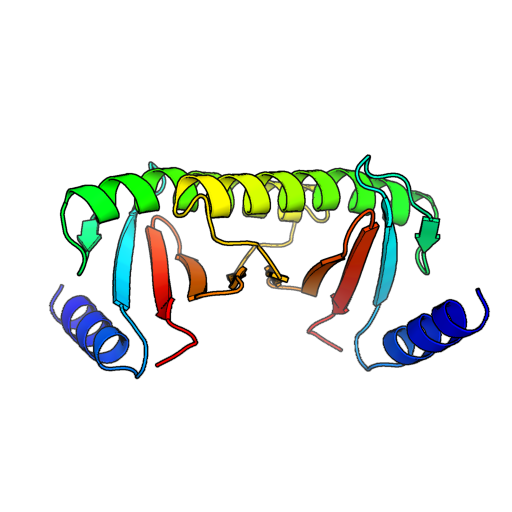0.455 1 92.12 8 ILE B O 1
ATOM 809 N N . LYS B 1 9 ? 3.057 22.875 -0.634 1 92.25 9 LYS B N 1
ATOM 810 C CA . LYS B 1 9 ? 1.942 23.75 -1 1 92.25 9 LYS B CA 1
ATOM 811 C C . LYS B 1 9 ? 1.301 23.297 -2.311 1 92.25 9 LYS B C 1
ATOM 813 O O . LYS B 1 9 ? 0.075 23.297 -2.438 1 92.25 9 LYS B O 1
ATOM 818 N N . ARG B 1 10 ? 2.186 22.938 -3.162 1 94.12 10 ARG B N 1
ATOM 819 C CA . ARG B 1 10 ? 1.695 22.469 -4.453 1 94.12 10 ARG B CA 1
ATOM 820 C C . ARG B 1 10 ? 0.876 21.203 -4.297 1 94.12 10 ARG B C 1
ATOM 822 O O . ARG B 1 10 ? -0.185 21.062 -4.91 1 94.12 10 ARG B O 1
ATOM 829 N N . ILE B 1 11 ? 1.352 20.344 -3.461 1 94.19 11 ILE B N 1
ATOM 830 C CA . ILE B 1 11 ? 0.661 19.078 -3.232 1 94.19 11 ILE B CA 1
ATOM 831 C C . ILE B 1 11 ? -0.669 19.344 -2.527 1 94.19 11 ILE B C 1
ATOM 833 O O . ILE B 1 11 ? -1.692 18.75 -2.885 1 94.19 11 ILE B O 1
ATOM 837 N N . GLN B 1 12 ? -0.651 20.156 -1.581 1 93.44 12 GLN B N 1
ATOM 838 C CA . GLN B 1 12 ? -1.832 20.5 -0.792 1 93.44 12 GLN B CA 1
ATOM 839 C C . GLN B 1 12 ? -2.914 21.125 -1.663 1 93.44 12 GLN B C 1
ATOM 841 O O . GLN B 1 12 ? -4.102 21.031 -1.356 1 93.44 12 GLN B O 1
ATOM 846 N N . ALA B 1 13 ? -2.449 21.812 -2.723 1 93.88 13 ALA B N 1
ATOM 847 C CA . ALA B 1 13 ? -3.377 22.531 -3.592 1 93.88 13 ALA B CA 1
ATOM 848 C C . ALA B 1 13 ? -4.125 21.562 -4.512 1 93.88 13 ALA B C 1
ATOM 850 O O . ALA B 1 13 ? -5.133 21.938 -5.121 1 93.88 13 ALA B O 1
ATOM 851 N N . GLN B 1 14 ? -3.598 20.375 -4.52 1 93.75 14 GLN B N 1
ATOM 852 C CA . GLN B 1 14 ? -4.242 19.391 -5.391 1 93.75 14 GLN B CA 1
ATOM 853 C C . GLN B 1 14 ? -5.633 19.031 -4.875 1 93.75 14 GLN B C 1
ATOM 855 O O . GLN B 1 14 ? -5.852 18.953 -3.666 1 93.75 14 GLN B O 1
ATOM 860 N N . LYS B 1 15 ? -6.492 18.828 -5.805 1 92.5 15 LYS B N 1
ATOM 861 C CA . LYS B 1 15 ? -7.871 18.484 -5.465 1 92.5 15 LYS B CA 1
ATOM 862 C C . LYS B 1 15 ? -7.934 17.234 -4.586 1 92.5 15 LYS B C 1
ATOM 864 O O . LYS B 1 15 ? -7.285 16.234 -4.883 1 92.5 15 LYS B O 1
ATOM 869 N N . GLY B 1 16 ? -8.672 17.438 -3.498 1 95.19 16 GLY B N 1
ATOM 870 C CA . GLY B 1 16 ? -8.977 16.281 -2.652 1 95.19 16 GLY B CA 1
ATOM 871 C C . GLY B 1 16 ? -7.93 16.031 -1.587 1 95.19 16 GLY B C 1
ATOM 872 O O . GLY B 1 16 ? -8.148 15.234 -0.674 1 95.19 16 GLY B O 1
ATOM 873 N N . VAL B 1 17 ? -6.82 16.75 -1.709 1 96.62 17 VAL B N 1
ATOM 874 C CA . VAL B 1 17 ? -5.781 16.547 -0.703 1 96.62 17 VAL B CA 1
ATOM 875 C C . VAL B 1 17 ? -6.215 17.172 0.62 1 96.62 17 VAL B C 1
ATOM 877 O O . VAL B 1 17 ? -6.52 18.359 0.679 1 96.62 17 VAL B O 1
ATOM 880 N N . VAL B 1 18 ? -6.145 16.328 1.682 1 95 18 VAL B N 1
ATOM 881 C CA . VAL B 1 18 ? -6.625 16.844 2.963 1 95 18 VAL B CA 1
ATOM 882 C C . VAL B 1 18 ? -5.465 16.938 3.951 1 95 18 VAL B C 1
ATOM 884 O O . VAL B 1 18 ? -5.59 17.547 5.016 1 95 18 VAL B O 1
ATOM 887 N N . GLY B 1 19 ? -4.336 16.297 3.568 1 96.62 19 GLY B N 1
ATOM 888 C CA . GLY B 1 19 ? -3.209 16.359 4.484 1 96.62 19 GLY B CA 1
ATOM 889 C C . GLY B 1 19 ? -1.914 15.859 3.875 1 96.62 19 GLY B C 1
ATOM 890 O O . GLY B 1 19 ? -1.917 14.906 3.088 1 96.62 19 GLY B O 1
ATOM 891 N N . VAL B 1 20 ? -0.876 16.5 4.25 1 97.5 20 VAL B N 1
ATOM 892 C CA . VAL B 1 20 ? 0.484 16.125 3.887 1 97.5 20 VAL B CA 1
ATOM 893 C C . VAL B 1 20 ? 1.351 16.031 5.141 1 97.5 20 VAL B C 1
ATOM 895 O O . VAL B 1 20 ? 1.344 16.953 5.969 1 97.5 20 VAL B O 1
ATOM 898 N N . VAL B 1 21 ? 2.057 14.945 5.254 1 97.25 21 VAL B N 1
ATOM 899 C CA . VAL B 1 21 ? 2.957 14.797 6.395 1 97.25 21 VAL B CA 1
ATOM 900 C C . VAL B 1 21 ? 4.32 14.312 5.91 1 97.25 21 VAL B C 1
ATOM 902 O O . VAL B 1 21 ? 4.406 13.383 5.098 1 97.25 21 VAL B O 1
ATOM 905 N N . ILE B 1 22 ? 5.289 14.969 6.371 1 96.94 22 ILE B N 1
ATOM 906 C CA . ILE B 1 22 ? 6.664 14.492 6.242 1 96.94 22 ILE B CA 1
ATOM 907 C C . ILE B 1 22 ? 7.188 14.047 7.605 1 96.94 22 ILE B C 1
ATOM 909 O O . ILE B 1 22 ? 7.145 14.805 8.57 1 96.94 22 ILE B O 1
ATOM 913 N N . MET B 1 23 ? 7.645 12.836 7.656 1 97.31 23 MET B N 1
ATOM 914 C CA . MET B 1 23 ? 8.102 12.297 8.938 1 97.31 23 MET B CA 1
ATOM 915 C C . MET B 1 23 ? 9.43 11.562 8.773 1 97.31 23 MET B C 1
ATOM 917 O O . MET B 1 23 ? 9.797 11.172 7.664 1 97.31 23 MET B O 1
ATOM 921 N N . ASP B 1 24 ? 10.102 11.383 9.859 1 96.12 24 ASP B N 1
ATOM 922 C CA . ASP B 1 24 ? 11.359 10.641 9.82 1 96.12 24 ASP B CA 1
ATOM 923 C C . ASP B 1 24 ? 11.125 9.148 10.023 1 96.12 24 ASP B C 1
ATOM 925 O O . ASP B 1 24 ? 9.984 8.695 10.102 1 96.12 24 ASP B O 1
ATOM 929 N N . SER B 1 25 ? 12.195 8.367 10.109 1 92.31 25 SER B N 1
ATOM 930 C CA . SER B 1 25 ? 12.125 6.906 10.156 1 92.31 25 SER B CA 1
ATOM 931 C C . SER B 1 25 ? 11.602 6.422 11.5 1 92.31 25 SER B C 1
ATOM 933 O O . SER B 1 25 ? 11.25 5.246 11.648 1 92.31 25 SER B O 1
ATOM 935 N N . LEU B 1 26 ? 11.461 7.359 12.422 1 92.44 26 LEU B N 1
ATOM 936 C CA . LEU B 1 26 ? 10.953 6.98 13.734 1 92.44 26 LEU B CA 1
ATOM 937 C C . LEU B 1 26 ? 9.484 7.355 13.883 1 92.44 26 LEU B C 1
ATOM 939 O O . LEU B 1 26 ? 8.867 7.082 14.914 1 92.44 26 LEU B O 1
ATOM 943 N N . GLY B 1 27 ? 8.969 7.961 12.875 1 94.88 27 GLY B N 1
ATOM 944 C CA . GLY B 1 27 ? 7.566 8.352 12.914 1 94.88 27 GLY B CA 1
ATOM 945 C C . GLY B 1 27 ? 7.344 9.711 13.555 1 94.88 27 GLY B C 1
ATOM 946 O O . GLY B 1 27 ? 6.242 10.008 14.023 1 94.88 27 GLY B O 1
ATOM 947 N N . ARG B 1 28 ? 8.422 10.531 13.602 1 96.88 28 ARG B N 1
ATOM 948 C CA . ARG B 1 28 ? 8.281 11.891 14.109 1 96.88 28 ARG B CA 1
ATOM 949 C C . ARG B 1 28 ? 8 12.875 12.977 1 96.88 28 ARG B C 1
ATOM 951 O O . ARG B 1 28 ? 8.742 12.906 11.984 1 96.88 28 ARG B O 1
ATOM 958 N N . ALA B 1 29 ? 7.031 13.656 13.195 1 97.06 29 ALA B N 1
ATOM 959 C CA . ALA B 1 29 ? 6.629 14.594 12.148 1 97.06 29 ALA B CA 1
ATOM 960 C C . ALA B 1 29 ? 7.664 15.703 11.984 1 97.06 29 ALA B C 1
ATOM 962 O O . ALA B 1 29 ? 8.125 16.281 12.969 1 97.06 29 ALA B O 1
ATOM 963 N N . ILE B 1 30 ? 8.039 15.914 10.852 1 95.56 30 ILE B N 1
ATOM 964 C CA . ILE B 1 30 ? 8.914 17.016 10.484 1 95.56 30 ILE B CA 1
ATOM 965 C C . ILE B 1 30 ? 8.078 18.203 9.992 1 95.56 30 ILE B C 1
ATOM 967 O O . ILE B 1 30 ? 8.328 19.344 10.367 1 95.56 30 ILE B O 1
ATOM 971 N N . ARG B 1 31 ? 7.137 17.844 9.125 1 94.81 31 ARG B N 1
ATOM 972 C CA . ARG B 1 31 ? 6.18 18.812 8.586 1 94.81 31 ARG B CA 1
ATOM 973 C C . ARG B 1 31 ? 4.801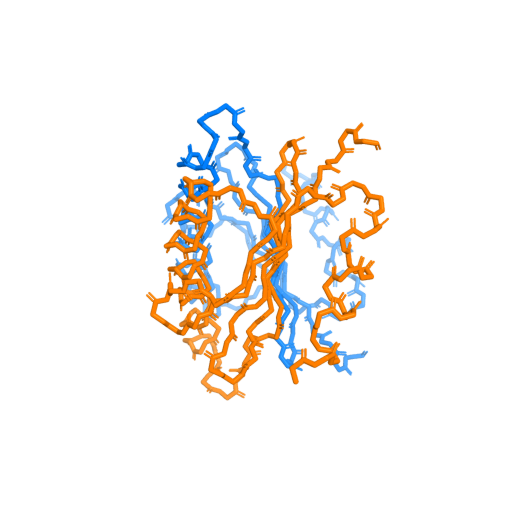 18.188 8.43 1 94.81 31 ARG B C 1
ATOM 975 O O . ARG B 1 31 ? 4.684 17 8.078 1 94.81 31 ARG B O 1
ATOM 982 N N . SER B 1 32 ? 3.811 19.016 8.68 1 96.12 32 SER B N 1
ATOM 983 C CA . SER B 1 32 ? 2.445 18.516 8.539 1 96.12 32 SER B CA 1
ATOM 984 C C . SER B 1 32 ? 1.475 19.656 8.227 1 96.12 32 SER B C 1
ATOM 986 O O . SER B 1 32 ? 1.615 20.75 8.758 1 96.12 32 SER B O 1
ATOM 988 N N . THR B 1 33 ? 0.605 19.359 7.375 1 96.75 33 THR B N 1
ATOM 989 C CA . THR B 1 33 ? -0.454 20.328 7.113 1 96.75 33 THR B CA 1
ATOM 990 C C . THR B 1 33 ? -1.705 20 7.918 1 96.75 33 THR B C 1
ATOM 992 O O . THR B 1 33 ? -2.734 20.656 7.781 1 96.75 33 THR B O 1
ATOM 995 N N . MET B 1 34 ? -1.611 18.969 8.727 1 95.75 34 MET B N 1
ATOM 996 C CA . MET B 1 34 ? -2.727 18.547 9.562 1 95.75 34 MET B CA 1
ATOM 99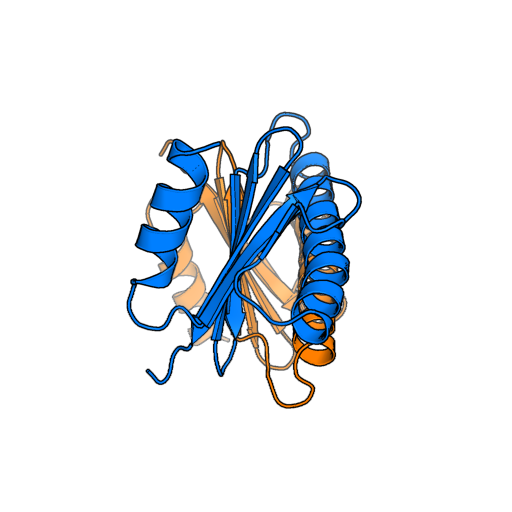7 C C . MET B 1 34 ? -2.586 19.078 10.984 1 95.75 34 MET B C 1
ATOM 999 O O . MET B 1 34 ? -1.546 19.625 11.344 1 95.75 34 MET B O 1
ATOM 1003 N N . ASP B 1 35 ? -3.646 18.969 11.703 1 96.25 35 ASP B N 1
ATOM 1004 C CA . ASP B 1 35 ? -3.531 19.375 13.102 1 96.25 35 ASP B CA 1
ATOM 1005 C C . ASP B 1 35 ? -2.674 18.391 13.898 1 96.25 35 ASP B C 1
ATOM 1007 O O . ASP B 1 35 ? -2.305 17.328 13.391 1 96.25 35 ASP B O 1
ATOM 1011 N N . GLU B 1 36 ? -2.369 18.75 15.125 1 96.12 36 GLU B N 1
ATOM 1012 C CA . GLU B 1 36 ? -1.411 18 15.93 1 96.12 36 GLU B CA 1
ATOM 1013 C C . GLU B 1 36 ? -1.912 16.578 16.219 1 96.12 36 GLU B C 1
ATOM 1015 O O . GLU B 1 36 ? -1.146 15.617 16.141 1 96.12 36 GLU B O 1
ATOM 1020 N N . GLU B 1 37 ? -3.188 16.469 16.516 1 95.56 37 GLU B N 1
ATOM 1021 C CA . GLU B 1 37 ? -3.746 15.164 16.844 1 95.56 37 GLU B CA 1
ATOM 1022 C C . GLU B 1 37 ? -3.736 14.227 15.641 1 95.56 37 GLU B C 1
ATOM 1024 O O . GLU B 1 37 ? -3.285 13.086 15.742 1 95.56 37 GLU B O 1
ATOM 1029 N N . ALA B 1 38 ? -4.195 14.664 14.516 1 95.19 38 ALA B N 1
ATOM 1030 C CA . ALA B 1 38 ? -4.211 13.883 13.289 1 95.19 38 ALA B CA 1
ATOM 1031 C C . ALA B 1 38 ? -2.793 13.531 12.844 1 95.19 38 ALA B C 1
ATOM 1033 O O . ALA B 1 38 ? -2.535 12.406 12.398 1 95.19 38 ALA B O 1
ATOM 1034 N N . THR B 1 39 ? -1.88 14.469 13 1 97.44 39 THR B N 1
ATOM 1035 C CA . THR B 1 39 ? -0.483 14.25 12.641 1 97.44 39 THR B CA 1
ATOM 1036 C C . THR B 1 39 ? 0.112 13.109 13.461 1 97.44 39 THR B C 1
ATOM 1038 O O . THR B 1 39 ? 0.726 12.195 12.898 1 97.44 39 THR B O 1
ATOM 1041 N N . ALA B 1 40 ? -0.144 13.141 14.75 1 96.44 40 ALA B N 1
ATOM 1042 C CA . ALA B 1 40 ? 0.403 12.125 15.641 1 96.44 40 ALA B CA 1
ATOM 1043 C C . ALA B 1 40 ? -0.167 10.742 15.312 1 96.44 40 ALA B C 1
ATOM 1045 O O . ALA B 1 40 ? 0.565 9.75 15.289 1 96.44 40 ALA B O 1
ATOM 1046 N N . GLN B 1 41 ? -1.398 10.719 15.008 1 94.69 41 GLN B N 1
ATOM 1047 C CA . GLN B 1 41 ? -2.066 9.453 14.703 1 94.69 41 GLN B CA 1
ATOM 1048 C C . GLN B 1 41 ? -1.582 8.883 13.375 1 94.69 41 GLN B C 1
ATOM 1050 O O . GLN B 1 41 ? -1.268 7.695 13.281 1 94.69 41 GLN B O 1
ATOM 1055 N N . HIS B 1 42 ? -1.479 9.711 12.406 1 96.38 42 HIS B N 1
ATOM 1056 C CA . HIS B 1 42 ? -1.062 9.242 11.094 1 96.38 42 HIS B CA 1
ATOM 1057 C C . HIS B 1 42 ? 0.413 8.852 11.086 1 96.38 42 HIS B C 1
ATOM 1059 O O . HIS B 1 42 ? 0.78 7.797 10.57 1 96.38 42 HIS B O 1
ATOM 1065 N N . CYS B 1 43 ? 1.207 9.625 11.703 1 97.5 43 CYS B N 1
ATOM 1066 C CA . CYS B 1 43 ? 2.645 9.391 11.617 1 97.5 43 CYS B CA 1
ATOM 1067 C C . CYS B 1 43 ? 3.008 8.016 12.172 1 97.5 43 CYS B C 1
ATOM 1069 O O . CYS B 1 43 ? 3.705 7.242 11.508 1 97.5 43 CYS B O 1
ATOM 1071 N N . SER B 1 44 ? 2.529 7.766 13.336 1 95.81 44 SER B N 1
ATOM 1072 C CA . SER B 1 44 ? 2.889 6.512 13.992 1 95.81 44 SER B CA 1
ATOM 1073 C C . SER B 1 44 ? 2.4 5.309 13.188 1 95.81 44 SER B C 1
ATOM 1075 O O . SER B 1 44 ? 3.168 4.379 12.922 1 95.81 44 SER B O 1
ATOM 1077 N N . ARG B 1 45 ? 1.202 5.375 12.75 1 96.69 45 ARG B N 1
ATOM 1078 C CA . ARG B 1 45 ? 0.582 4.238 12.078 1 96.69 45 ARG B CA 1
ATOM 1079 C C . ARG B 1 45 ? 1.146 4.055 10.672 1 96.69 45 ARG B C 1
ATOM 1081 O O . ARG B 1 45 ? 1.442 2.934 10.258 1 96.69 45 ARG B O 1
ATOM 1088 N N . LEU B 1 46 ? 1.368 5.133 9.953 1 97.75 46 LEU B N 1
ATOM 1089 C CA . LEU B 1 46 ? 1.836 5.066 8.578 1 97.75 46 LEU B CA 1
ATOM 1090 C C . LEU B 1 46 ? 3.311 4.68 8.523 1 97.75 46 LEU B C 1
ATOM 1092 O O . LEU B 1 46 ? 3.744 3.994 7.594 1 97.75 46 LEU B O 1
ATOM 1096 N N . GLN B 1 47 ? 3.992 5.16 9.531 1 97.44 47 GLN B N 1
ATOM 1097 C CA . GLN B 1 47 ? 5.391 4.746 9.633 1 97.44 47 GLN B CA 1
ATOM 1098 C C . GLN B 1 47 ? 5.504 3.24 9.844 1 97.44 47 GLN B C 1
ATOM 1100 O O . GLN B 1 47 ? 6.32 2.578 9.195 1 97.44 47 GLN B O 1
ATOM 1105 N N . GLN B 1 48 ? 4.746 2.746 10.742 1 96.81 48 GLN B N 1
ATOM 1106 C CA . GLN B 1 48 ? 4.773 1.312 11.008 1 96.81 48 GLN B CA 1
ATOM 1107 C C . GLN B 1 48 ? 4.375 0.519 9.766 1 96.81 48 GLN B C 1
ATOM 1109 O O . GLN B 1 48 ? 4.984 -0.506 9.453 1 96.81 48 GLN B O 1
ATOM 1114 N N . LEU B 1 49 ? 3.422 0.979 9.078 1 97.94 49 LEU B N 1
ATOM 1115 C CA . LEU B 1 49 ? 2.955 0.302 7.875 1 97.94 49 LEU B CA 1
ATOM 1116 C C . LEU B 1 49 ? 4.031 0.313 6.793 1 97.94 49 LEU B C 1
ATOM 1118 O O . LEU B 1 49 ? 4.258 -0.701 6.129 1 97.94 49 LEU B O 1
ATOM 1122 N N . CYS B 1 50 ? 4.641 1.433 6.641 1 97.88 50 CYS B N 1
ATOM 1123 C CA . CYS B 1 50 ? 5.707 1.529 5.648 1 97.88 50 CYS B CA 1
ATOM 1124 C C . CYS B 1 50 ? 6.863 0.601 6 1 97.88 50 CYS B C 1
ATOM 1126 O O . CYS B 1 50 ? 7.418 -0.068 5.125 1 97.88 50 CYS B O 1
ATOM 1128 N N . ASP B 1 51 ? 7.145 0.578 7.289 1 96.69 51 ASP B N 1
ATOM 1129 C CA . ASP B 1 51 ? 8.203 -0.311 7.754 1 96.69 51 ASP B CA 1
ATOM 1130 C C . ASP B 1 51 ? 7.879 -1.769 7.438 1 96.69 51 ASP B C 1
ATOM 1132 O O . ASP B 1 51 ? 8.734 -2.512 6.953 1 96.69 51 ASP B O 1
ATOM 1136 N N . LYS B 1 52 ? 6.727 -2.148 7.684 1 97.5 52 LYS B N 1
ATOM 1137 C CA . LYS B 1 52 ? 6.301 -3.508 7.371 1 97.5 52 LYS B CA 1
ATOM 1138 C C . LYS B 1 52 ? 6.367 -3.773 5.867 1 97.5 52 LYS B C 1
ATOM 1140 O O . LYS B 1 52 ? 6.781 -4.852 5.441 1 97.5 52 LYS B O 1
ATOM 1145 N N . SER B 1 53 ? 5.918 -2.826 5.062 1 98.31 53 SER B N 1
ATOM 1146 C CA . SER B 1 53 ? 5.938 -2.963 3.611 1 98.31 53 SER B CA 1
ATOM 1147 C C . SER B 1 53 ? 7.363 -3.129 3.092 1 98.31 53 SER B C 1
ATOM 1149 O O . SER B 1 53 ? 7.617 -3.967 2.223 1 98.31 53 SER B O 1
ATOM 1151 N N . VAL B 1 54 ? 8.234 -2.361 3.666 1 96.5 54 VAL B N 1
ATOM 1152 C CA . VAL B 1 54 ? 9.641 -2.453 3.299 1 96.5 54 VAL B CA 1
ATOM 1153 C C . VAL B 1 54 ? 10.172 -3.848 3.625 1 96.5 54 VAL B C 1
ATOM 1155 O O . VAL B 1 54 ? 10.836 -4.477 2.797 1 96.5 54 VAL B O 1
ATOM 1158 N N . ASN B 1 55 ? 9.844 -4.332 4.801 1 97 55 ASN B N 1
ATOM 1159 C CA . ASN B 1 55 ? 10.297 -5.652 5.223 1 97 55 ASN B CA 1
ATOM 1160 C C . ASN B 1 55 ? 9.734 -6.754 4.32 1 97 55 ASN B C 1
ATOM 1162 O O . ASN B 1 55 ? 10.461 -7.664 3.926 1 97 55 ASN B O 1
ATOM 1166 N N . VAL B 1 56 ? 8.508 -6.629 3.969 1 97.5 56 VAL B N 1
ATOM 1167 C CA . VAL B 1 56 ? 7.867 -7.629 3.121 1 97.5 56 VAL B CA 1
ATOM 1168 C C . VAL B 1 56 ? 8.547 -7.66 1.753 1 97.5 56 VAL B C 1
ATOM 1170 O O . VAL B 1 56 ? 8.859 -8.734 1.232 1 97.5 56 VAL B O 1
ATOM 1173 N N . VAL B 1 57 ? 8.836 -6.52 1.184 1 97.31 57 VAL B N 1
ATOM 1174 C CA . VAL B 1 57 ? 9.477 -6.414 -0.123 1 97.31 57 VAL B CA 1
ATOM 1175 C C . VAL B 1 57 ? 10.867 -7.055 -0.072 1 97.31 57 VAL B C 1
ATOM 1177 O O . VAL B 1 57 ? 11.242 -7.805 -0.976 1 97.31 57 VAL B O 1
ATOM 1180 N N . ARG B 1 58 ? 11.547 -6.832 1.029 1 96.75 58 ARG B N 1
ATOM 1181 C CA . ARG B 1 58 ? 12.906 -7.352 1.162 1 96.75 58 ARG B CA 1
ATOM 1182 C C . ARG B 1 58 ? 12.898 -8.859 1.391 1 96.75 58 ARG B C 1
ATOM 1184 O O . ARG B 1 58 ? 13.805 -9.562 0.944 1 96.75 58 ARG B O 1
ATOM 1191 N N . GLU B 1 59 ? 11.883 -9.281 2.096 1 96 59 GLU B N 1
ATOM 1192 C CA . GLU B 1 59 ? 11.75 -10.719 2.322 1 96 59 GLU B CA 1
ATOM 1193 C C . GLU B 1 59 ? 11.445 -11.453 1.023 1 96 59 GLU B C 1
ATOM 1195 O O . GLU B 1 59 ? 11.93 -12.57 0.806 1 96 59 GLU B O 1
ATOM 1200 N N . LEU B 1 60 ? 10.664 -10.828 0.19 1 95.56 60 LEU B N 1
ATOM 1201 C CA . LEU B 1 60 ? 10.32 -11.438 -1.088 1 95.56 60 LEU B CA 1
ATOM 1202 C C . LEU B 1 60 ? 11.484 -11.359 -2.066 1 95.56 60 LEU B C 1
ATOM 1204 O O . LEU B 1 60 ? 11.695 -12.273 -2.867 1 95.56 60 LEU B O 1
ATOM 1208 N N . ASP B 1 61 ? 12.227 -10.25 -1.972 1 96 61 ASP B N 1
ATOM 1209 C CA . ASP B 1 61 ? 13.383 -10 -2.828 1 96 61 ASP B CA 1
ATOM 1210 C C . ASP B 1 61 ? 14.383 -9.07 -2.148 1 96 61 ASP B C 1
ATOM 1212 O O . ASP B 1 61 ? 14.234 -7.844 -2.205 1 96 61 ASP B O 1
ATOM 1216 N N . PRO B 1 62 ? 15.453 -9.664 -1.562 1 96.12 62 PRO B N 1
ATOM 1217 C CA . PRO B 1 62 ? 16.406 -8.883 -0.765 1 96.12 62 PRO B CA 1
ATOM 1218 C C . PRO B 1 62 ? 17.031 -7.734 -1.553 1 96.12 62 PRO B C 1
ATOM 1220 O O . PRO B 1 62 ? 17.5 -6.758 -0.961 1 96.12 62 PRO B O 1
ATOM 1223 N N . GLY B 1 63 ? 17.062 -7.793 -2.846 1 96.31 63 GLY B N 1
ATOM 1224 C CA . GLY B 1 63 ? 17.672 -6.742 -3.652 1 96.31 63 GLY B CA 1
ATOM 1225 C C . GLY B 1 63 ? 16.656 -5.734 -4.164 1 96.31 63 GLY B C 1
ATOM 1226 O O . GLY B 1 63 ? 16.969 -4.934 -5.051 1 96.31 63 GLY B O 1
ATOM 1227 N N . ASN B 1 64 ? 15.492 -5.816 -3.787 1 96.62 64 ASN B N 1
ATOM 1228 C CA . ASN B 1 64 ? 14.398 -4.957 -4.219 1 96.62 64 ASN B CA 1
ATOM 1229 C C . ASN B 1 64 ? 14.055 -3.912 -3.16 1 96.62 64 ASN B C 1
ATOM 1231 O O . ASN B 1 64 ? 14.32 -4.113 -1.976 1 96.62 64 ASN B O 1
ATOM 1235 N N . ASP B 1 65 ? 13.539 -2.734 -3.523 1 96.81 65 ASP B N 1
ATOM 1236 C CA . ASP B 1 65 ? 13.211 -1.65 -2.604 1 96.81 65 ASP B CA 1
ATOM 1237 C C . ASP B 1 65 ? 11.812 -1.11 -2.869 1 96.81 65 ASP B C 1
ATOM 1239 O O . ASP B 1 65 ? 11.398 -0.967 -4.023 1 96.81 65 ASP B O 1
ATOM 1243 N N . LEU B 1 66 ? 11.172 -0.829 -1.797 1 97.81 66 LEU B N 1
ATOM 1244 C CA . LEU B 1 66 ? 9.875 -0.16 -1.909 1 97.81 66 LEU B CA 1
ATOM 1245 C C . LEU B 1 66 ? 10.047 1.282 -2.373 1 97.81 66 LEU B C 1
ATOM 1247 O O . LEU B 1 66 ? 10.883 2.014 -1.84 1 97.81 66 LEU B O 1
ATOM 1251 N N . THR B 1 67 ? 9.266 1.72 -3.385 1 97.56 67 THR B N 1
ATOM 1252 C CA . THR B 1 67 ? 9.367 3.1 -3.846 1 97.56 67 THR B CA 1
ATOM 1253 C C . THR B 1 67 ? 8.07 3.857 -3.564 1 97.56 67 THR B C 1
ATOM 1255 O O . THR B 1 67 ? 8.078 5.086 -3.441 1 97.56 67 THR B O 1
ATOM 1258 N N . PHE B 1 68 ? 6.992 3.111 -3.48 1 98.25 68 PHE B N 1
ATOM 1259 C CA . PHE B 1 68 ? 5.695 3.748 -3.289 1 98.25 68 PHE B CA 1
ATOM 1260 C C . PHE B 1 68 ? 4.699 2.775 -2.67 1 98.25 68 PHE B C 1
ATOM 1262 O O . PHE B 1 68 ? 4.695 1.589 -3.006 1 98.25 68 PHE B O 1
ATOM 1269 N N . LEU B 1 69 ? 3.916 3.273 -1.709 1 98.62 69 LEU B N 1
ATOM 1270 C CA . LEU B 1 69 ? 2.826 2.541 -1.073 1 98.62 69 LEU B CA 1
ATOM 1271 C C . LEU B 1 69 ? 1.518 3.318 -1.176 1 98.62 69 LEU B C 1
ATOM 1273 O O . LEU B 1 69 ? 1.467 4.504 -0.844 1 98.62 69 LEU B O 1
ATOM 1277 N N . HIS B 1 70 ? 0.523 2.615 -1.684 1 98.56 70 HIS B N 1
ATOM 1278 C CA . HIS B 1 70 ? -0.751 3.285 -1.914 1 98.56 70 HIS B CA 1
ATOM 1279 C C . HIS B 1 70 ? -1.911 2.473 -1.349 1 98.56 70 HIS B C 1
ATOM 1281 O O . HIS B 1 70 ? -2.096 1.309 -1.712 1 98.56 70 HIS B O 1
ATOM 1287 N N . LEU B 1 71 ? -2.656 3.111 -0.397 1 98.69 71 LEU B N 1
ATOM 1288 C CA . LEU B 1 71 ? -3.883 2.533 0.142 1 98.69 71 LEU B CA 1
ATOM 1289 C C . LEU B 1 71 ? -5.109 3.258 -0.397 1 98.69 71 LEU B C 1
ATOM 1291 O O . LEU B 1 71 ? -5.176 4.488 -0.361 1 98.69 71 LEU B O 1
ATOM 1295 N N . ARG B 1 72 ? -5.969 2.514 -0.893 1 98.44 72 ARG B N 1
ATOM 1296 C CA . ARG B 1 72 ? -7.289 3.047 -1.212 1 98.44 72 ARG B CA 1
ATOM 1297 C C . ARG B 1 72 ? -8.352 2.48 -0.275 1 98.44 72 ARG B C 1
ATOM 1299 O O 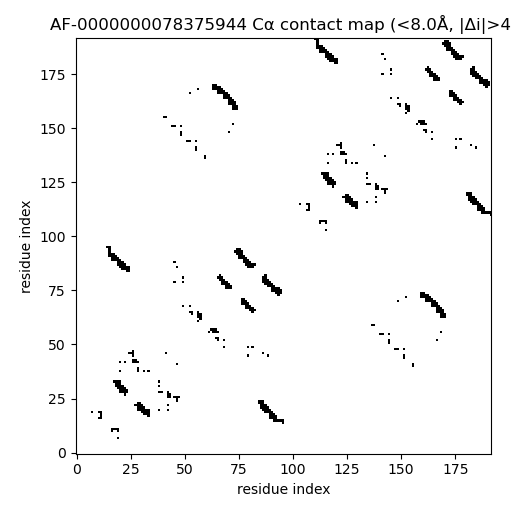. ARG B 1 72 ? -8.414 1.27 -0.056 1 98.44 72 ARG B O 1
ATOM 1306 N N . THR B 1 73 ? -9.039 3.346 0.342 1 97.94 73 THR B N 1
ATOM 1307 C CA . THR B 1 73 ? -10.141 2.973 1.217 1 97.94 73 THR B CA 1
ATOM 1308 C C . THR B 1 73 ? -11.469 3.445 0.64 1 97.94 73 THR B C 1
ATOM 1310 O O . THR B 1 73 ? -11.508 4.062 -0.428 1 97.94 73 THR B O 1
ATOM 1313 N N . LYS B 1 74 ? -12.57 3.193 1.289 1 96.69 74 LYS B N 1
ATOM 1314 C CA . LYS B 1 74 ? -13.883 3.646 0.852 1 96.69 74 LYS B CA 1
ATOM 1315 C C . LYS B 1 74 ? -13.969 5.168 0.854 1 96.69 74 LYS B C 1
ATOM 1317 O O . LYS B 1 74 ? -14.68 5.758 0.038 1 96.69 74 LYS B O 1
ATOM 1322 N N . LYS B 1 75 ? -13.18 5.832 1.649 1 96.94 75 LYS B N 1
ATOM 1323 C CA . LYS B 1 75 ? -13.352 7.266 1.864 1 96.94 75 LYS B CA 1
ATOM 1324 C C . LYS B 1 75 ? -12.156 8.047 1.331 1 96.94 75 LYS B C 1
ATOM 1326 O O . LYS B 1 75 ? -12.305 9.172 0.853 1 96.94 75 LYS B O 1
ATOM 1331 N N . ASN B 1 76 ? -10.977 7.48 1.385 1 97.31 76 ASN B N 1
ATOM 1332 C CA . ASN B 1 76 ? -9.781 8.242 1.05 1 97.31 76 ASN B CA 1
ATOM 1333 C C . ASN B 1 76 ? -8.711 7.355 0.427 1 97.31 76 ASN B C 1
ATOM 1335 O O . ASN B 1 76 ? -8.875 6.137 0.341 1 97.31 76 ASN B O 1
ATOM 1339 N N . GLU B 1 77 ? -7.754 8.023 -0.092 1 98.06 77 GLU B N 1
ATOM 1340 C CA . GLU B 1 77 ? -6.496 7.41 -0.507 1 98.06 77 GLU B CA 1
ATOM 1341 C C . GLU B 1 77 ? -5.336 7.898 0.355 1 98.06 77 GLU B C 1
ATOM 1343 O O . GLU B 1 77 ? -5.266 9.078 0.701 1 98.06 77 GLU B O 1
ATOM 1348 N N . ILE B 1 78 ? -4.492 7.059 0.676 1 98.44 78 ILE B N 1
ATOM 1349 C CA . ILE B 1 78 ? -3.264 7.398 1.388 1 98.44 78 ILE B CA 1
ATOM 1350 C C . ILE B 1 78 ? -2.053 6.961 0.566 1 98.44 78 ILE B C 1
ATOM 1352 O O . ILE B 1 78 ? -1.949 5.797 0.171 1 98.44 78 ILE B O 1
ATOM 1356 N N . MET B 1 79 ? -1.201 7.871 0.306 1 98.31 79 MET B N 1
ATOM 1357 C CA . MET B 1 79 ? 0.011 7.613 -0.467 1 98.31 79 MET B CA 1
ATOM 1358 C C . MET B 1 79 ? 1.257 7.859 0.376 1 98.31 79 MET B C 1
ATOM 1360 O O . MET B 1 79 ? 1.357 8.875 1.062 1 98.31 79 MET B O 1
ATOM 1364 N N . ILE B 1 80 ? 2.135 6.887 0.343 1 98.44 80 ILE B N 1
ATOM 1365 C CA . ILE B 1 80 ? 3.363 7.004 1.121 1 98.44 80 ILE B CA 1
ATOM 1366 C C . ILE B 1 80 ? 4.57 6.762 0.219 1 98.44 80 ILE B C 1
ATOM 1368 O O . ILE B 1 80 ? 4.602 5.785 -0.537 1 98.44 80 ILE B O 1
ATOM 1372 N N . ALA B 1 81 ? 5.512 7.602 0.327 1 97 81 ALA B N 1
ATOM 13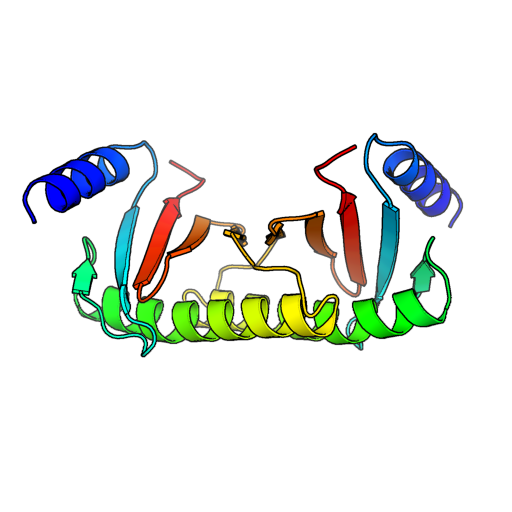73 C CA . ALA B 1 81 ? 6.766 7.457 -0.41 1 97 81 ALA B CA 1
ATOM 1374 C C . ALA B 1 81 ? 7.969 7.562 0.526 1 97 81 ALA B C 1
ATOM 1376 O O . ALA B 1 81 ? 8.25 8.641 1.061 1 97 81 ALA B O 1
ATOM 1377 N N . PRO B 1 82 ? 8.641 6.41 0.669 1 95.5 82 PRO B N 1
ATOM 1378 C CA . PRO B 1 82 ? 9.891 6.504 1.417 1 95.5 82 PRO B CA 1
ATOM 1379 C C . PRO B 1 82 ? 11.016 7.145 0.605 1 95.5 82 PRO B C 1
ATOM 1381 O O . PRO B 1 82 ? 11.109 6.93 -0.606 1 95.5 82 PRO B O 1
ATOM 1384 N N . ASP B 1 83 ? 11.719 8.031 1.283 1 89.06 83 ASP B N 1
ATOM 1385 C CA . ASP B 1 83 ? 12.883 8.656 0.666 1 89.06 83 ASP B CA 1
ATOM 1386 C C . ASP B 1 83 ? 14.008 8.852 1.684 1 89.06 83 ASP B C 1
ATOM 1388 O O . ASP B 1 83 ? 13.977 9.797 2.471 1 89.06 83 ASP B O 1
ATOM 1392 N N . LYS B 1 84 ? 15.016 7.965 1.555 1 88 84 LYS B N 1
ATOM 1393 C CA . LYS B 1 84 ? 16.156 8.008 2.461 1 88 84 LYS B CA 1
ATOM 1394 C C . LYS B 1 84 ? 15.711 7.996 3.918 1 88 84 LYS B C 1
ATOM 1396 O O . LYS B 1 84 ? 15.148 7.004 4.391 1 88 84 LYS B O 1
ATOM 1401 N N . ASP B 1 85 ? 15.719 9.102 4.566 1 90.88 85 ASP B N 1
ATOM 1402 C CA . ASP B 1 85 ? 15.484 9.117 6.008 1 90.88 85 ASP B CA 1
ATOM 1403 C C . ASP B 1 85 ? 14.094 9.68 6.324 1 90.88 85 ASP B C 1
ATOM 1405 O O . ASP B 1 85 ? 13.781 9.945 7.484 1 90.88 85 ASP B O 1
ATOM 1409 N N . TYR B 1 86 ? 13.367 9.82 5.191 1 95.25 86 TYR B N 1
ATOM 1410 C CA . TYR B 1 86 ? 12.055 10.414 5.438 1 95.25 86 TYR B CA 1
ATOM 1411 C C . TYR B 1 86 ? 10.969 9.664 4.672 1 95.25 86 TYR B C 1
ATOM 1413 O O . TYR B 1 86 ? 11.266 8.898 3.752 1 95.25 86 TYR B O 1
ATOM 1421 N N . LEU B 1 87 ? 9.766 9.859 5.254 1 97 87 LEU B N 1
ATOM 1422 C CA . LEU B 1 87 ? 8.562 9.398 4.562 1 97 87 LEU B CA 1
ATOM 1423 C C . LEU B 1 87 ? 7.645 10.57 4.23 1 97 87 LEU B C 1
ATOM 1425 O O . LEU B 1 87 ? 7.457 11.469 5.055 1 97 87 LEU B O 1
ATOM 1429 N N . LEU B 1 88 ? 7.199 10.594 3.018 1 96.5 88 LEU B N 1
ATOM 1430 C CA . LEU B 1 88 ? 6.156 11.531 2.617 1 96.5 88 LEU B CA 1
ATOM 1431 C C . LEU B 1 88 ? 4.801 10.836 2.537 1 96.5 88 LEU B C 1
ATOM 1433 O O . LEU B 1 88 ? 4.66 9.82 1.854 1 96.5 88 LEU B O 1
ATOM 1437 N N . ALA B 1 89 ? 3.844 11.359 3.299 1 98.19 89 ALA B N 1
ATOM 1438 C CA . ALA B 1 89 ? 2.494 10.797 3.277 1 98.19 89 ALA B CA 1
ATOM 1439 C C . ALA B 1 89 ? 1.476 11.844 2.834 1 98.19 89 ALA B C 1
ATOM 1441 O O . ALA B 1 89 ? 1.491 12.977 3.32 1 98.19 89 ALA B O 1
ATOM 1442 N N . VAL B 1 90 ? 0.672 11.438 1.929 1 97.94 90 VAL B N 1
ATOM 1443 C CA . VAL B 1 90 ? -0.392 12.312 1.436 1 97.94 90 VAL B CA 1
ATOM 1444 C C . VAL B 1 90 ? -1.743 11.617 1.61 1 97.94 90 VAL B C 1
ATOM 1446 O O . VAL B 1 90 ? -1.905 10.453 1.243 1 97.94 90 VAL B O 1
ATOM 1449 N N . VAL B 1 91 ? -2.643 12.289 2.164 1 97.81 91 VAL B N 1
ATOM 1450 C CA . VAL B 1 91 ? -4.008 11.797 2.314 1 97.81 91 VAL B CA 1
ATOM 1451 C C . VAL B 1 91 ? -4.945 12.594 1.409 1 97.81 91 VAL B C 1
ATOM 1453 O O . VAL B 1 91 ? -4.98 13.82 1.467 1 97.81 91 VAL B O 1
ATOM 1456 N N . ARG B 1 92 ? -5.676 11.844 0.593 1 97.56 92 ARG B N 1
ATOM 1457 C CA . ARG B 1 92 ? -6.613 12.469 -0.339 1 97.56 92 ARG B CA 1
ATOM 1458 C C . ARG B 1 92 ? -8.023 11.914 -0.15 1 97.56 92 ARG B C 1
ATOM 1460 O O . ARG B 1 92 ? -8.211 10.695 -0.109 1 97.56 92 ARG B O 1
ATOM 1467 N N . ASN B 1 93 ? -8.922 12.773 -0.06 1 96.69 93 ASN B N 1
ATOM 1468 C CA . ASN B 1 93 ? -10.328 12.367 -0.005 1 96.69 93 ASN B CA 1
ATOM 1469 C C . ASN B 1 93 ? -10.844 11.953 -1.377 1 96.69 93 ASN B C 1
ATOM 1471 O O . ASN B 1 93 ? -10.516 12.578 -2.387 1 96.69 93 ASN B O 1
ATOM 1475 N N . LEU B 1 94 ? -11.594 10.883 -1.425 1 93.81 94 LEU B N 1
ATOM 1476 C CA . LEU B 1 94 ? -12.133 10.414 -2.697 1 93.81 94 LEU B CA 1
ATOM 1477 C C . LEU B 1 94 ? -13.445 11.117 -3.027 1 93.81 94 LEU B C 1
ATOM 1479 O O . LEU B 1 94 ? -13.844 11.188 -4.191 1 93.81 94 LEU B O 1
ATOM 1483 N N . SER B 1 95 ? -14.336 11.438 -2.182 1 80.69 95 SER B N 1
ATOM 1484 C CA . SER B 1 95 ? -15.617 12.094 -2.438 1 80.69 95 SER B CA 1
ATOM 1485 C C . SER B 1 95 ? -15.43 13.57 -2.748 1 80.69 95 SER B C 1
ATOM 1487 O O . SER B 1 95 ? -16.406 14.273 -3.043 1 80.69 95 SER B O 1
ATOM 1489 N N . SER B 1 96 ? -14.25 14.055 -2.945 1 59.06 96 SER B N 1
ATOM 1490 C CA . SER B 1 96 ? -14.25 15.484 -3.217 1 59.06 96 SER B CA 1
ATOM 1491 C C . SER B 1 96 ? -14.438 15.766 -4.703 1 59.06 96 SER B C 1
ATOM 1493 O O . SER B 1 96 ? -14.078 14.945 -5.547 1 59.06 96 SER B O 1
#

Secondary structure (DSSP, 8-state):
-HHHHHHHHHHHTSTTEEEEEEEETTS-EEEESS-HHHHHHHHHHHHHHHHHHHHHHHHH-TT--EEEEEEEESSEEEEEEEETTEEEEEEEES--/-HHHHHHHHHHHTSTTEEEEEEEETTS-EEEESS-HHHHHHHHHHHHHHHHHHHHHHHHH-TT--EEEEEEEESSEEEEEEEETTEEEEEEEES--

Radius of gyration: 17.25 Å; Cα contacts (8 Å, |Δi|>4): 372; chains: 2; bounding box: 34×51×37 Å

pLDDT: mean 94.26, std 7.46, range [52.5, 98.69]

Solvent-accessible surface area (backbone atoms only — not comparable to full-atom values): 9978 Å² total; per-residue (Å²): 114,72,66,56,53,53,49,49,50,56,53,53,66,35,87,36,37,71,35,43,36,32,23,37,86,83,26,48,76,76,43,62,70,47,56,73,69,60,43,56,55,45,31,48,48,52,40,53,50,49,52,49,50,41,49,46,43,28,72,77,34,74,89,44,45,64,50,34,40,38,39,32,37,80,56,33,35,39,38,36,33,64,53,95,64,32,35,42,36,39,34,27,45,61,87,102,112,70,67,55,53,53,50,49,51,55,54,53,67,37,86,34,38,69,33,43,38,32,22,36,86,82,27,47,74,76,44,62,70,47,54,71,69,60,42,55,55,46,31,47,49,51,39,51,48,50,52,51,51,42,51,46,43,29,72,76,32,75,89,45,47,64,51,34,40,38,40,32,37,79,54,35,34,39,38,36,33,63,52,94,66,31,33,42,35,38,34,28,44,59,86,100

Nearest PDB structures (foldseek):
  8j07-assembly1_q5  TM=9.728E-01  e=3.528E-13  Homo sapiens
  3l9k-assembly5_A  TM=9.674E-01  e=2.221E-12  Drosophila melanogaster
  3l7h-assembly1_A  TM=9.572E-01  e=8.419E-12  Drosophila melanogaster
  1y4o-assembly1_B  TM=8.675E-01  e=2.811E-11  Mus musculus
  2e8j-assembly1_A  TM=8.615E-01  e=7.757E-11  Homo sapiens

Organism: Toxocara canis (NCBI:txid6265)